Protein AF-A0A266Q747-F1 (afdb_monomer_lite)

Foldseek 3Di:
DDPVVVVVVVVVVVVVVVVVVVVVVVVVVVVVVVVVVVVVVVVVVVVVVLVVLVVLLVVLLVLLVLLLVLLVVLLVCLALVVLVVLLPDQDCPVLVVVLVVNVVSLVSNLVSCVVRNVVLNVLSVVLVVLSVQLSVLSVQLNVDDCVVCVPSNVVSSVSSNVSSVSSNVSSVVSVVVSVVVNVVSVVSND

Secondary structure (DSSP, 8-state):
--HHHHHHHHHHHHHHHHHHHHHHHHHHHHHHHHHHHHHHHHHHHHHHHHHHHHHHHHHHHHHHHHHHHHHHHHHHHTSHHHHHHHTT---HHHHHHHHHHHHHHHHHHHHHHHHH-GGGHHHHHHHHHHHHHHHHHHHHHHHS-TTT-HHHHHHHHHHHHHHHHHHHHHHHHHHHHHHHHHHHHHHTT-

pLDDT: mean 92.53, std 7.37, range [58.84, 98.38]

Organism: NCBI:txid39650

Structure (mmCIF, N/CA/C/O backbone):
data_AF-A0A266Q747-F1
#
_entry.id   AF-A0A266Q747-F1
#
loop_
_atom_site.group_PDB
_atom_site.id
_atom_site.type_symbol
_atom_site.label_atom_id
_atom_site.label_alt_id
_atom_site.label_comp_id
_atom_site.label_asym_id
_atom_site.label_entity_id
_atom_site.label_seq_id
_atom_site.pdbx_PDB_ins_code
_atom_site.Cartn_x
_atom_site.Cartn_y
_atom_site.Cartn_z
_atom_site.occupancy
_atom_site.B_iso_or_equiv
_atom_site.auth_seq_id
_atom_site.auth_comp_id
_atom_site.auth_asym_id
_atom_site.auth_atom_id
_atom_site.pdbx_PDB_model_num
ATOM 1 N N . MET A 1 1 ? 45.659 -0.439 -88.254 1.00 59.19 1 MET A N 1
ATOM 2 C CA . MET A 1 1 ? 44.581 -1.148 -87.527 1.00 59.19 1 MET A CA 1
ATOM 3 C C . MET A 1 1 ? 43.249 -0.503 -87.886 1.00 59.19 1 MET A C 1
ATOM 5 O O . MET A 1 1 ? 43.195 0.723 -87.869 1.00 59.19 1 MET A O 1
ATOM 9 N N . PRO A 1 2 ? 42.223 -1.273 -88.286 1.00 69.88 2 PRO A N 1
ATOM 10 C CA . PRO A 1 2 ? 40.953 -0.716 -88.754 1.00 69.88 2 PRO A CA 1
ATOM 11 C C . PRO A 1 2 ? 40.197 -0.040 -87.599 1.00 69.88 2 PRO A C 1
ATOM 13 O O . PRO A 1 2 ? 40.296 -0.481 -86.456 1.00 69.88 2 PRO A O 1
ATOM 16 N N . LYS A 1 3 ? 39.452 1.037 -87.887 1.00 65.50 3 LYS A N 1
ATOM 17 C CA . LYS A 1 3 ? 38.679 1.843 -86.911 1.00 65.50 3 LYS A CA 1
ATOM 18 C C . LYS A 1 3 ? 37.806 0.999 -85.968 1.00 65.50 3 LYS A C 1
ATOM 20 O O . LYS A 1 3 ? 37.636 1.356 -84.808 1.00 65.50 3 LYS A O 1
ATOM 25 N N . GLU A 1 4 ? 37.314 -0.136 -86.447 1.00 72.19 4 GLU A N 1
ATOM 26 C CA . GLU A 1 4 ? 36.514 -1.103 -85.688 1.00 72.19 4 GLU A CA 1
ATOM 27 C C . GLU A 1 4 ? 37.279 -1.716 -84.504 1.00 72.19 4 GLU A C 1
ATOM 29 O O . GLU A 1 4 ? 36.719 -1.867 -83.422 1.00 72.19 4 GLU A O 1
ATOM 34 N N . ALA A 1 5 ? 38.585 -1.970 -84.658 1.00 71.81 5 ALA A N 1
ATOM 35 C CA . ALA A 1 5 ? 39.430 -2.479 -83.579 1.00 71.81 5 ALA A CA 1
ATOM 36 C C . ALA A 1 5 ? 39.596 -1.453 -82.445 1.00 71.81 5 ALA A C 1
ATOM 38 O O . ALA A 1 5 ? 39.634 -1.837 -81.281 1.00 71.81 5 ALA A O 1
ATOM 39 N N . TYR A 1 6 ? 39.635 -0.152 -82.765 1.00 74.56 6 TYR A N 1
ATOM 40 C CA . TYR A 1 6 ? 39.692 0.927 -81.769 1.00 74.56 6 TYR A CA 1
ATOM 41 C C . TYR A 1 6 ? 38.368 1.109 -81.023 1.00 74.56 6 TYR A C 1
ATOM 43 O O . TYR A 1 6 ? 38.381 1.345 -79.818 1.00 74.56 6 TYR A O 1
ATOM 51 N N . ILE A 1 7 ? 37.233 0.969 -81.713 1.00 77.19 7 ILE A N 1
ATOM 52 C CA . ILE A 1 7 ? 35.899 1.024 -81.094 1.00 77.19 7 ILE A CA 1
ATOM 53 C C . ILE A 1 7 ? 35.713 -0.162 -80.140 1.00 77.19 7 ILE A C 1
ATOM 55 O O . ILE A 1 7 ? 35.253 0.016 -79.014 1.00 77.19 7 ILE A O 1
ATOM 59 N N . PHE A 1 8 ? 36.134 -1.358 -80.556 1.00 78.62 8 PHE A N 1
ATOM 60 C CA . PHE A 1 8 ? 36.077 -2.563 -79.732 1.00 78.62 8 PHE A CA 1
ATOM 61 C C . PHE A 1 8 ? 36.999 -2.483 -78.502 1.00 78.62 8 PHE A C 1
ATOM 63 O O . PHE A 1 8 ? 36.563 -2.771 -77.388 1.00 78.62 8 PHE A O 1
ATOM 70 N N . LEU A 1 9 ? 38.243 -2.012 -78.666 1.00 76.56 9 LEU A N 1
ATOM 71 C CA . LEU A 1 9 ? 39.164 -1.758 -77.548 1.00 76.56 9 LEU A CA 1
ATOM 72 C C . LEU A 1 9 ? 38.627 -0.689 -76.588 1.00 76.56 9 LEU A C 1
ATOM 74 O O . LEU A 1 9 ? 38.697 -0.873 -75.376 1.00 76.56 9 LEU A O 1
ATOM 78 N N . GLY A 1 10 ? 38.056 0.396 -77.118 1.00 75.75 10 GLY A N 1
ATOM 79 C CA . GLY A 1 10 ? 37.411 1.434 -76.316 1.00 75.75 10 GLY A CA 1
ATOM 80 C C . GLY A 1 10 ? 36.259 0.879 -75.478 1.00 75.75 10 GLY A C 1
ATOM 81 O O . GLY A 1 10 ? 36.225 1.096 -74.270 1.00 75.75 10 GLY A O 1
ATOM 82 N N . ALA A 1 11 ? 35.374 0.084 -76.088 1.00 79.62 11 ALA A N 1
ATOM 83 C CA . ALA A 1 11 ? 34.258 -0.558 -75.396 1.00 79.62 11 ALA A CA 1
ATOM 84 C C . ALA A 1 11 ? 34.720 -1.527 -74.291 1.00 79.62 11 ALA A C 1
ATOM 86 O O . ALA A 1 11 ? 34.145 -1.526 -73.202 1.00 79.62 11 ALA A O 1
ATOM 87 N N . LEU A 1 12 ? 35.782 -2.308 -74.529 1.00 80.50 12 LEU A N 1
ATOM 88 C CA . LEU A 1 12 ? 36.363 -3.205 -73.523 1.00 80.50 12 LEU A CA 1
ATOM 89 C C . LEU A 1 12 ? 36.967 -2.443 -72.338 1.00 80.50 12 LEU A C 1
ATOM 91 O O . LEU A 1 12 ? 36.744 -2.826 -71.190 1.00 80.50 12 LEU A O 1
ATOM 95 N N . VAL A 1 13 ? 37.689 -1.347 -72.593 1.00 81.06 13 VAL A N 1
ATOM 96 C CA . VAL A 1 13 ? 38.251 -0.497 -71.530 1.00 81.06 13 VAL A CA 1
ATOM 97 C C . VAL A 1 13 ? 37.132 0.155 -70.717 1.00 81.06 13 VAL A C 1
ATOM 99 O O . VAL A 1 13 ? 37.172 0.115 -69.488 1.00 81.06 13 VAL A O 1
ATOM 102 N N . THR A 1 14 ? 36.096 0.693 -71.366 1.00 82.19 14 THR A N 1
ATOM 103 C CA . THR A 1 14 ? 34.938 1.276 -70.673 1.00 82.19 14 THR A CA 1
ATOM 104 C C . THR A 1 14 ? 34.193 0.237 -69.833 1.00 82.19 14 THR A C 1
ATOM 106 O O . THR A 1 14 ? 33.859 0.518 -68.683 1.00 82.19 14 THR A O 1
ATOM 109 N N . ALA A 1 15 ? 33.978 -0.973 -70.357 1.00 83.38 15 ALA A N 1
ATOM 110 C CA . ALA A 1 15 ? 33.340 -2.061 -69.616 1.00 83.38 15 ALA A CA 1
ATOM 111 C C . ALA A 1 15 ? 34.175 -2.501 -68.402 1.00 83.38 15 ALA A C 1
ATOM 113 O O . ALA A 1 15 ? 33.629 -2.708 -67.319 1.00 83.38 15 ALA A O 1
ATOM 114 N N . PHE A 1 16 ? 35.500 -2.588 -68.552 1.00 83.94 16 PHE A N 1
ATOM 115 C CA . PHE A 1 16 ? 36.410 -2.945 -67.464 1.00 83.94 16 PHE A CA 1
ATOM 116 C C . PHE A 1 16 ? 36.447 -1.879 -66.359 1.00 83.94 16 PHE A C 1
ATOM 118 O O . PHE A 1 16 ? 36.318 -2.205 -65.178 1.00 83.94 16 PHE A O 1
ATOM 125 N N . VAL A 1 17 ? 36.546 -0.598 -66.730 1.00 82.75 17 VAL A N 1
ATOM 126 C CA . VAL A 1 17 ? 36.484 0.525 -65.779 1.00 82.75 17 VAL A CA 1
ATOM 127 C C . VAL A 1 17 ? 35.122 0.567 -65.079 1.00 82.75 17 VAL A C 1
ATOM 129 O O . VAL A 1 17 ? 35.068 0.713 -63.858 1.00 82.75 17 VAL A O 1
ATOM 132 N N . GLY A 1 18 ? 34.028 0.362 -65.820 1.00 83.56 18 GLY A N 1
ATOM 133 C CA . GLY A 1 18 ? 32.676 0.268 -65.267 1.00 83.56 18 GLY A CA 1
ATOM 134 C C . GLY A 1 18 ? 32.520 -0.888 -64.276 1.00 83.56 18 GLY A C 1
ATOM 135 O O . GLY A 1 18 ? 31.931 -0.709 -63.212 1.00 83.56 18 GLY A O 1
ATOM 136 N N . PHE A 1 19 ? 33.109 -2.050 -64.569 1.00 85.94 19 PHE A N 1
ATOM 137 C CA . PHE A 1 19 ? 33.109 -3.207 -63.673 1.00 85.94 19 PHE A CA 1
ATOM 138 C C . PHE A 1 19 ? 33.888 -2.946 -62.374 1.00 85.94 19 PHE A C 1
ATOM 140 O O . PHE A 1 19 ? 33.395 -3.264 -61.289 1.00 85.94 19 PHE A O 1
ATOM 147 N N . ILE A 1 20 ? 35.077 -2.333 -62.455 1.00 84.94 20 ILE A N 1
ATOM 148 C CA . ILE A 1 20 ? 35.865 -1.961 -61.268 1.00 84.94 20 ILE A CA 1
ATOM 149 C C . ILE A 1 20 ? 35.101 -0.948 -60.410 1.00 84.94 20 ILE A C 1
ATOM 151 O O . ILE A 1 20 ? 34.996 -1.136 -59.195 1.00 84.94 20 ILE A O 1
ATOM 155 N N . ALA A 1 21 ? 34.531 0.088 -61.032 1.00 83.50 21 ALA A N 1
ATOM 156 C CA . ALA A 1 21 ? 33.728 1.089 -60.340 1.00 83.50 21 ALA A CA 1
ATOM 157 C C . ALA A 1 21 ? 32.518 0.447 -59.645 1.00 83.50 21 ALA A C 1
ATOM 159 O O . ALA A 1 21 ? 32.322 0.652 -58.450 1.00 83.50 21 ALA A O 1
ATOM 160 N N . ALA A 1 22 ? 31.769 -0.412 -60.345 1.00 83.50 22 ALA A N 1
ATOM 161 C CA . ALA A 1 22 ? 30.625 -1.125 -59.782 1.00 83.50 22 ALA A CA 1
ATOM 162 C C . ALA A 1 22 ? 31.016 -2.008 -58.587 1.00 83.50 22 ALA A C 1
ATOM 164 O O . ALA A 1 22 ? 30.323 -2.016 -57.568 1.00 83.50 22 ALA A O 1
ATOM 165 N N . ARG A 1 23 ? 32.152 -2.714 -58.666 1.00 85.06 23 ARG A N 1
ATOM 166 C CA . ARG A 1 23 ? 32.655 -3.546 -57.564 1.00 85.06 23 ARG A CA 1
ATOM 167 C C . ARG A 1 23 ? 33.053 -2.707 -56.348 1.00 85.06 23 ARG A C 1
ATOM 169 O O . ARG A 1 23 ? 32.731 -3.087 -55.222 1.00 85.06 23 ARG A O 1
ATOM 176 N N . PHE A 1 24 ? 33.714 -1.570 -56.559 1.00 86.94 24 PHE A N 1
ATOM 177 C CA . PHE A 1 24 ? 34.076 -0.648 -55.481 1.00 86.94 24 PHE A CA 1
ATOM 178 C C . PHE A 1 24 ? 32.831 -0.036 -54.823 1.00 86.94 24 PHE A C 1
ATOM 180 O O . PHE A 1 24 ? 32.679 -0.100 -53.603 1.00 86.94 24 PHE A O 1
ATOM 187 N N . THR A 1 25 ? 31.893 0.473 -55.627 1.00 88.00 25 THR A N 1
ATOM 188 C CA . THR A 1 25 ? 30.623 1.031 -55.149 1.00 88.00 25 THR A CA 1
ATOM 189 C C . THR A 1 25 ? 29.800 -0.009 -54.393 1.00 88.00 25 THR A C 1
ATOM 191 O O . THR A 1 25 ? 29.281 0.303 -53.326 1.00 88.00 25 THR A O 1
ATOM 194 N N . SER A 1 26 ? 29.732 -1.254 -54.874 1.00 87.06 26 SER A N 1
ATOM 195 C CA . SER A 1 26 ? 29.042 -2.353 -54.185 1.00 87.06 26 SER A CA 1
ATOM 196 C C . SER A 1 26 ? 29.656 -2.654 -52.811 1.00 87.06 26 SER A C 1
ATOM 198 O O . SER A 1 26 ? 28.926 -2.814 -51.833 1.00 87.06 26 SER A O 1
ATOM 200 N N . GLY A 1 27 ? 30.990 -2.649 -52.695 1.00 87.44 27 GLY A N 1
ATOM 201 C CA . GLY A 1 27 ? 31.675 -2.813 -51.408 1.00 87.44 27 GLY A CA 1
ATOM 202 C C . GLY A 1 27 ? 31.376 -1.681 -50.419 1.00 87.44 27 GLY A C 1
ATOM 203 O O . GLY A 1 27 ? 31.095 -1.938 -49.247 1.00 87.44 27 GLY A O 1
ATOM 204 N N . VAL A 1 28 ? 31.376 -0.431 -50.895 1.00 88.88 28 VAL A N 1
ATOM 205 C CA . VAL A 1 28 ? 31.007 0.744 -50.088 1.00 88.88 28 VAL A CA 1
ATOM 206 C C . VAL A 1 28 ? 29.537 0.679 -49.663 1.00 88.88 28 VAL A C 1
ATOM 208 O O . VAL A 1 28 ? 29.239 0.886 -48.489 1.00 88.88 28 VAL A O 1
ATOM 211 N N . GLN A 1 29 ? 28.625 0.327 -50.573 1.00 88.38 29 GLN A N 1
ATOM 212 C CA . GLN A 1 29 ? 27.198 0.163 -50.277 1.00 88.38 29 GLN A CA 1
ATOM 213 C C . GLN A 1 29 ? 26.952 -0.934 -49.240 1.00 88.38 29 GLN A C 1
ATOM 215 O O . GLN A 1 29 ? 26.178 -0.722 -48.311 1.00 88.38 29 GLN A O 1
ATOM 220 N N . LEU A 1 30 ? 27.642 -2.074 -49.344 1.00 90.75 30 LEU A N 1
ATOM 221 C CA . LEU A 1 30 ? 27.537 -3.150 -48.361 1.00 90.75 30 LEU A CA 1
ATOM 222 C C . LEU A 1 30 ? 28.020 -2.699 -46.978 1.00 90.75 30 LEU A C 1
ATOM 224 O O . LEU A 1 30 ? 27.385 -3.021 -45.976 1.00 90.75 30 LEU A O 1
ATOM 228 N N . LYS A 1 31 ? 29.126 -1.947 -46.912 1.00 92.06 31 LYS A N 1
ATOM 229 C CA . LYS A 1 31 ? 29.626 -1.396 -45.647 1.00 92.06 31 LYS A CA 1
ATOM 230 C C . LYS A 1 31 ? 28.627 -0.412 -45.035 1.00 92.06 31 LYS A C 1
ATOM 232 O O . LYS A 1 31 ? 28.283 -0.563 -43.872 1.00 92.06 31 LYS A O 1
ATOM 237 N N . ILE A 1 32 ? 28.095 0.518 -45.829 1.00 90.62 32 ILE A N 1
ATOM 238 C CA . ILE A 1 32 ? 27.065 1.469 -45.381 1.00 90.62 32 ILE A CA 1
ATOM 239 C C . ILE A 1 32 ? 25.810 0.733 -44.896 1.00 90.62 32 ILE A C 1
ATOM 241 O O . ILE A 1 32 ? 25.261 1.084 -43.857 1.00 90.62 32 ILE A O 1
ATOM 245 N N . ALA A 1 33 ? 25.362 -0.302 -45.612 1.00 89.81 33 ALA A N 1
ATOM 246 C CA . ALA A 1 33 ? 24.202 -1.096 -45.219 1.00 89.81 33 ALA A CA 1
ATOM 247 C C . ALA A 1 33 ? 24.429 -1.823 -43.883 1.00 89.81 33 ALA A C 1
ATOM 249 O O . ALA A 1 33 ? 23.538 -1.821 -43.035 1.00 89.81 33 ALA A O 1
ATOM 250 N N . LYS A 1 34 ? 25.625 -2.389 -43.666 1.00 93.62 34 LYS A N 1
ATOM 251 C CA . LYS A 1 34 ? 26.004 -2.996 -42.381 1.00 93.62 34 LYS A CA 1
ATOM 252 C C . LYS A 1 34 ? 26.035 -1.966 -41.256 1.00 93.62 34 LYS A C 1
ATOM 254 O O . LYS A 1 34 ? 25.391 -2.187 -40.236 1.00 93.62 34 LYS A O 1
ATOM 259 N N . ASP A 1 35 ? 26.703 -0.834 -41.467 1.00 93.56 35 ASP A N 1
ATOM 260 C CA . ASP A 1 35 ? 26.803 0.235 -40.468 1.00 93.56 35 ASP A CA 1
ATOM 261 C C . ASP A 1 35 ? 25.414 0.797 -40.114 1.00 93.56 35 ASP A C 1
ATOM 263 O O . ASP A 1 35 ? 25.127 1.075 -38.951 1.00 93.56 35 ASP A O 1
ATOM 267 N N . ASN A 1 36 ? 24.523 0.942 -41.101 1.00 92.94 36 ASN A N 1
ATOM 268 C CA . ASN A 1 36 ? 23.146 1.385 -40.881 1.00 92.94 36 ASN A CA 1
ATOM 269 C C . ASN A 1 36 ? 22.312 0.336 -40.143 1.00 92.94 36 ASN A C 1
ATOM 271 O O . ASN A 1 36 ? 21.588 0.695 -39.220 1.00 92.94 36 ASN A O 1
ATOM 275 N N . SER A 1 37 ? 22.434 -0.943 -40.506 1.00 92.19 37 SER A N 1
ATOM 276 C CA . SER A 1 37 ? 21.752 -2.032 -39.801 1.00 92.19 37 SER A CA 1
ATOM 277 C C . SER A 1 37 ? 22.205 -2.120 -38.346 1.00 92.19 37 SER A C 1
ATOM 279 O O . SER A 1 37 ? 21.374 -2.278 -37.459 1.00 92.19 37 SER A O 1
ATOM 281 N N . GLU A 1 38 ? 23.504 -1.982 -38.078 1.00 94.94 38 GLU A N 1
ATOM 282 C CA . GLU A 1 38 ? 24.031 -2.005 -36.716 1.00 94.94 38 GLU A CA 1
ATOM 283 C C . GLU A 1 38 ? 23.564 -0.788 -35.908 1.00 94.94 38 GLU A C 1
ATOM 285 O O . GLU A 1 38 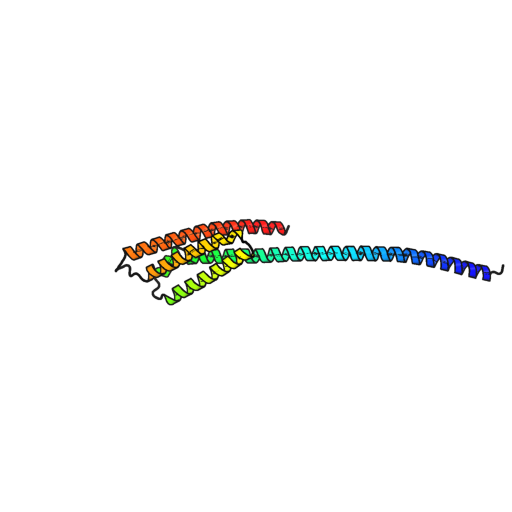? 23.154 -0.930 -34.754 1.00 94.94 38 GLU A O 1
ATOM 290 N N . LYS A 1 39 ? 23.572 0.407 -36.512 1.00 93.69 39 LYS A N 1
ATOM 291 C CA . LYS A 1 39 ? 23.009 1.614 -35.891 1.00 93.69 39 LYS A CA 1
ATOM 292 C C . LYS A 1 39 ? 21.528 1.446 -35.564 1.00 93.69 39 LYS A C 1
ATOM 294 O O . LYS A 1 39 ? 21.126 1.830 -34.469 1.00 93.69 39 LYS A O 1
ATOM 299 N N . ASP A 1 40 ? 20.743 0.870 -36.471 1.00 94.00 40 ASP A N 1
ATOM 300 C CA . ASP A 1 40 ? 19.313 0.638 -36.258 1.00 94.00 40 ASP A CA 1
ATOM 301 C C . ASP A 1 40 ? 19.070 -0.354 -35.114 1.00 94.00 40 ASP A C 1
ATOM 303 O O . ASP A 1 40 ? 18.314 -0.053 -34.195 1.00 94.00 40 ASP A O 1
ATOM 307 N N . ILE A 1 41 ? 19.804 -1.473 -35.077 1.00 94.06 41 ILE A N 1
ATOM 308 C CA . ILE A 1 41 ? 19.732 -2.443 -33.972 1.00 94.06 41 ILE A CA 1
ATOM 309 C C . ILE A 1 41 ? 20.073 -1.775 -32.636 1.00 94.06 41 ILE A C 1
ATOM 311 O O . ILE A 1 41 ? 19.343 -1.932 -31.655 1.00 94.06 41 ILE A O 1
ATOM 315 N N . ARG A 1 42 ? 21.162 -0.996 -32.583 1.00 95.00 42 ARG A N 1
ATOM 316 C CA . ARG A 1 42 ? 21.556 -0.272 -31.365 1.00 95.00 42 ARG A CA 1
ATOM 317 C C . ARG A 1 42 ? 20.465 0.703 -30.930 1.00 95.00 42 ARG A C 1
ATOM 319 O O . ARG A 1 42 ? 20.097 0.718 -29.759 1.00 95.00 42 ARG A O 1
ATOM 326 N N . LEU A 1 43 ? 19.908 1.469 -31.861 1.00 94.62 43 LEU A N 1
ATOM 327 C CA . LEU A 1 43 ? 18.857 2.439 -31.580 1.00 94.62 43 LEU A CA 1
ATOM 328 C C . LEU A 1 43 ? 17.558 1.769 -31.103 1.00 94.62 43 LEU A C 1
ATOM 330 O O . LEU A 1 43 ? 16.955 2.238 -30.141 1.00 94.62 43 LEU A O 1
ATOM 334 N N . GLN A 1 44 ? 17.158 0.649 -31.708 1.00 93.69 44 GLN A N 1
ATOM 335 C CA . GLN A 1 44 ? 16.010 -0.141 -31.257 1.00 93.69 44 GLN A CA 1
ATOM 336 C C . GLN A 1 44 ? 16.237 -0.730 -29.863 1.00 93.69 44 GLN A C 1
ATOM 338 O O . GLN A 1 44 ? 15.359 -0.632 -29.010 1.00 93.69 44 GLN A O 1
ATOM 343 N N . SER A 1 45 ? 17.424 -1.280 -29.592 1.00 94.31 45 SER A N 1
ATOM 344 C CA . SER A 1 45 ? 17.751 -1.811 -28.264 1.00 94.31 45 SER A CA 1
ATOM 345 C C . SER A 1 45 ? 17.720 -0.728 -27.180 1.00 94.31 45 SER A C 1
ATOM 347 O O . SER A 1 45 ? 17.163 -0.957 -26.108 1.00 94.31 45 SER A O 1
ATOM 349 N N . ALA A 1 46 ? 18.235 0.471 -27.478 1.00 93.12 46 ALA A N 1
ATOM 350 C CA . ALA A 1 46 ? 18.200 1.610 -26.567 1.00 93.12 46 ALA A CA 1
ATOM 351 C C . ALA A 1 46 ? 16.764 2.090 -26.309 1.00 93.12 46 ALA A C 1
ATOM 353 O O . ALA A 1 46 ? 16.406 2.345 -25.163 1.00 93.12 46 ALA A O 1
ATOM 354 N N . ARG A 1 47 ? 15.923 2.150 -27.353 1.00 93.94 47 ARG A N 1
ATOM 355 C CA . ARG A 1 47 ? 14.492 2.470 -27.221 1.00 93.94 47 ARG A CA 1
ATOM 356 C C . ARG A 1 47 ? 13.760 1.457 -26.347 1.00 93.94 47 ARG A C 1
ATOM 358 O O . ARG A 1 47 ? 13.065 1.859 -25.426 1.00 93.94 47 ARG A O 1
ATOM 365 N N . LEU A 1 48 ? 13.960 0.161 -26.584 1.00 94.62 48 LEU A N 1
ATOM 366 C CA . LEU A 1 48 ? 13.334 -0.892 -25.780 1.00 94.62 48 LEU A CA 1
ATOM 367 C C . LEU A 1 48 ? 13.783 -0.840 -24.315 1.00 94.62 48 LEU A C 1
ATOM 369 O O . LEU A 1 48 ? 12.979 -1.088 -23.421 1.00 94.62 48 LEU A O 1
ATOM 373 N N . ALA A 1 49 ? 15.055 -0.528 -24.054 1.00 92.12 49 ALA A N 1
ATOM 374 C CA . ALA A 1 49 ? 15.558 -0.363 -22.694 1.00 92.12 49 ALA A CA 1
ATOM 375 C C . ALA A 1 49 ? 14.925 0.852 -21.990 1.00 92.12 49 ALA A C 1
ATOM 377 O O . ALA A 1 49 ? 14.492 0.730 -20.847 1.00 92.12 49 ALA A O 1
ATOM 378 N N . ASP A 1 50 ? 14.820 1.992 -22.679 1.00 92.38 50 ASP A N 1
ATOM 379 C CA . ASP A 1 50 ? 14.162 3.202 -22.168 1.00 92.38 50 ASP A CA 1
ATOM 380 C C . ASP A 1 50 ? 12.661 2.981 -21.911 1.00 92.38 50 ASP A C 1
ATOM 382 O O . ASP A 1 50 ? 12.146 3.343 -20.854 1.00 92.38 50 ASP A O 1
ATOM 386 N N . GLU A 1 51 ? 11.956 2.319 -22.832 1.00 93.06 51 GLU A N 1
ATOM 387 C CA . GLU A 1 51 ? 10.542 1.962 -22.665 1.00 93.06 51 GLU A CA 1
ATOM 388 C C . GLU A 1 51 ? 10.326 1.025 -21.473 1.00 93.06 51 GLU A C 1
ATOM 390 O O . GLU A 1 51 ? 9.415 1.252 -20.673 1.00 93.06 51 GLU A O 1
ATOM 395 N N . ARG A 1 52 ? 11.186 0.009 -21.307 1.00 92.69 52 ARG A N 1
ATOM 396 C CA . ARG A 1 52 ? 11.146 -0.886 -20.141 1.00 92.69 52 ARG A CA 1
ATOM 397 C C . ARG A 1 52 ? 11.346 -0.109 -18.849 1.00 92.69 52 ARG A C 1
ATOM 399 O O . ARG A 1 52 ? 10.501 -0.218 -17.965 1.00 92.69 52 ARG A O 1
ATOM 406 N N . LEU A 1 53 ? 12.375 0.734 -18.775 1.00 92.31 53 LEU A N 1
ATOM 407 C CA . LEU A 1 53 ? 12.639 1.564 -17.600 1.00 92.31 53 LEU A CA 1
ATOM 408 C C . LEU A 1 53 ? 11.438 2.455 -17.257 1.00 92.31 53 LEU A C 1
ATOM 410 O O . LEU A 1 53 ? 10.993 2.485 -16.111 1.00 92.31 53 LEU A O 1
ATOM 414 N N . LYS A 1 54 ? 10.867 3.149 -18.247 1.00 92.69 54 LYS A N 1
ATOM 415 C CA . LYS A 1 54 ? 9.674 3.986 -18.048 1.00 92.69 54 LYS A CA 1
ATOM 416 C C . LYS A 1 54 ? 8.483 3.171 -17.559 1.00 92.69 54 LYS A C 1
ATOM 418 O O . LYS A 1 54 ? 7.768 3.630 -16.670 1.00 92.69 54 LYS A O 1
ATOM 423 N N . SER A 1 55 ? 8.278 1.974 -18.110 1.00 94.12 55 SER A N 1
ATOM 424 C CA . SER A 1 55 ? 7.187 1.085 -17.703 1.00 94.12 55 SER A CA 1
ATOM 425 C C . SER A 1 55 ? 7.352 0.570 -16.269 1.00 94.12 55 SER A C 1
ATOM 427 O O . SER A 1 55 ? 6.387 0.586 -15.507 1.00 94.12 55 SER A O 1
ATOM 429 N N . GLU A 1 56 ? 8.572 0.202 -15.869 1.00 93.56 56 GLU A N 1
ATOM 430 C CA . GLU A 1 56 ? 8.887 -0.247 -14.511 1.00 93.56 56 GLU A CA 1
ATOM 431 C C . GLU A 1 56 ? 8.703 0.888 -13.503 1.00 93.56 56 GLU A C 1
ATOM 433 O O . GLU A 1 56 ? 8.011 0.718 -12.500 1.00 93.56 56 GLU A O 1
ATOM 438 N N . VAL A 1 57 ? 9.227 2.082 -13.802 1.00 94.19 57 VAL A N 1
ATOM 439 C CA . VAL A 1 57 ? 9.060 3.258 -12.936 1.00 94.19 57 VAL A CA 1
ATOM 440 C C . VAL A 1 57 ? 7.588 3.660 -12.821 1.00 94.19 57 VAL A C 1
ATOM 442 O O . VAL A 1 57 ? 7.133 4.014 -11.733 1.00 94.19 57 VAL A O 1
ATOM 445 N N . ALA A 1 58 ? 6.819 3.607 -13.911 1.00 94.56 58 ALA A N 1
ATOM 446 C CA . ALA A 1 58 ? 5.387 3.898 -13.876 1.00 94.56 58 ALA A CA 1
ATOM 447 C C . ALA A 1 58 ? 4.619 2.884 -13.014 1.00 94.56 58 ALA A C 1
ATOM 449 O O . ALA A 1 58 ? 3.768 3.285 -12.217 1.00 94.56 58 ALA A O 1
ATOM 450 N N . LEU A 1 59 ? 4.947 1.594 -13.133 1.00 95.94 59 LEU A N 1
ATOM 451 C CA . LEU A 1 59 ? 4.355 0.537 -12.319 1.00 95.94 59 LEU A CA 1
ATOM 452 C C . LEU A 1 59 ? 4.692 0.715 -10.836 1.00 95.94 59 LEU A C 1
ATOM 454 O O . LEU A 1 59 ? 3.787 0.673 -10.007 1.00 95.94 59 LEU A O 1
ATOM 458 N N . GLU A 1 60 ? 5.960 0.962 -10.500 1.00 95.44 60 GLU A N 1
ATOM 459 C CA . GLU A 1 60 ? 6.373 1.278 -9.130 1.00 95.44 60 GLU A CA 1
ATOM 460 C C . GLU A 1 60 ? 5.545 2.454 -8.581 1.00 95.44 60 GLU A C 1
ATOM 462 O O . GLU A 1 60 ? 4.896 2.339 -7.544 1.00 95.44 60 GLU A O 1
ATOM 467 N N . ARG A 1 61 ? 5.455 3.569 -9.314 1.00 95.12 61 ARG A N 1
ATOM 468 C CA . ARG A 1 61 ? 4.680 4.743 -8.877 1.00 95.12 61 ARG A CA 1
ATOM 469 C C . ARG A 1 61 ? 3.204 4.437 -8.614 1.00 95.12 61 ARG A C 1
ATOM 471 O O . ARG A 1 61 ? 2.677 4.900 -7.605 1.00 95.12 61 ARG A O 1
ATOM 478 N N . ASP A 1 62 ? 2.557 3.659 -9.480 1.00 96.81 62 ASP A N 1
ATOM 479 C CA . ASP A 1 62 ? 1.170 3.214 -9.278 1.00 96.81 62 ASP A CA 1
ATOM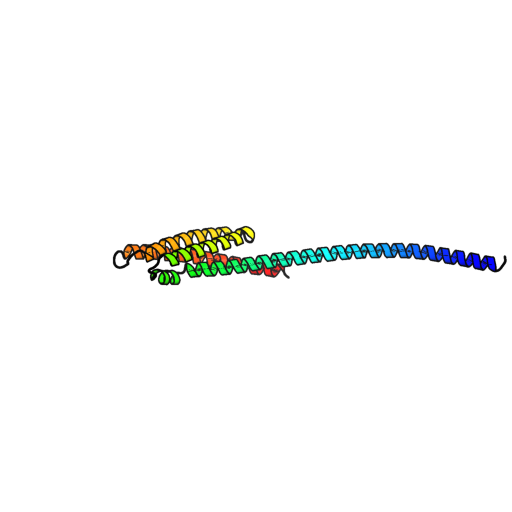 480 C C . ASP A 1 62 ? 1.023 2.408 -7.978 1.00 96.81 62 ASP A C 1
ATOM 482 O O . ASP A 1 62 ? 0.103 2.637 -7.188 1.00 96.81 62 ASP A O 1
ATOM 486 N N . LYS A 1 63 ? 1.957 1.490 -7.712 1.00 97.69 63 LYS A N 1
ATOM 487 C CA . LYS A 1 63 ? 1.948 0.673 -6.491 1.00 97.69 63 LYS A CA 1
ATOM 488 C C . LYS A 1 63 ? 2.195 1.509 -5.243 1.00 97.69 63 LYS A C 1
ATOM 490 O O . LYS A 1 63 ? 1.510 1.320 -4.240 1.00 97.69 63 LYS A O 1
ATOM 495 N N . LEU A 1 64 ? 3.100 2.476 -5.325 1.00 96.94 64 LEU A N 1
ATOM 496 C CA . LEU A 1 64 ? 3.398 3.404 -4.244 1.00 96.94 64 LEU A CA 1
ATOM 497 C C . LEU A 1 64 ? 2.195 4.299 -3.897 1.00 96.94 64 LEU A C 1
ATOM 499 O O . LEU A 1 64 ? 1.875 4.494 -2.724 1.00 96.94 64 LEU A O 1
ATOM 503 N N . GLU A 1 65 ? 1.481 4.799 -4.910 1.00 97.44 65 GLU A N 1
ATOM 504 C CA . GLU A 1 65 ? 0.242 5.562 -4.724 1.00 97.44 65 GLU A CA 1
ATOM 505 C C . GLU A 1 65 ? -0.853 4.707 -4.070 1.00 97.44 65 GLU A C 1
ATOM 507 O O . GLU A 1 65 ? -1.516 5.151 -3.127 1.00 97.44 65 GLU A O 1
ATOM 512 N N . LYS A 1 66 ? -1.035 3.466 -4.541 1.00 98.06 66 LYS A N 1
ATOM 513 C CA . LYS A 1 66 ? -1.993 2.515 -3.958 1.00 98.06 66 LYS A CA 1
ATOM 514 C C . LYS A 1 66 ? -1.684 2.236 -2.492 1.00 98.06 66 LYS A C 1
ATOM 516 O O . LYS A 1 66 ? -2.593 2.325 -1.667 1.00 98.06 66 LYS A O 1
ATOM 521 N N . LEU A 1 67 ? -0.417 1.991 -2.158 1.00 98.31 67 LEU A N 1
ATOM 522 C CA . LEU A 1 67 ? 0.024 1.793 -0.779 1.00 98.31 67 LEU A CA 1
ATOM 523 C C . LEU A 1 67 ? -0.316 3.008 0.095 1.00 98.31 67 LEU A C 1
ATOM 525 O O . LEU A 1 67 ? -0.904 2.855 1.165 1.00 98.31 67 LEU A O 1
ATOM 529 N N . HIS A 1 68 ? -0.031 4.223 -0.382 1.00 98.00 68 HIS A N 1
ATOM 530 C CA . HIS A 1 68 ? -0.371 5.445 0.347 1.00 98.00 68 HIS A CA 1
ATOM 531 C C . HIS A 1 68 ? -1.879 5.555 0.624 1.00 98.00 68 HIS A C 1
ATOM 533 O O . HIS A 1 68 ? -2.280 5.902 1.737 1.00 98.00 68 HIS A O 1
ATOM 539 N N . LYS A 1 69 ? -2.728 5.263 -0.371 1.00 98.06 69 LYS A N 1
ATOM 540 C CA . LYS A 1 69 ? -4.193 5.300 -0.215 1.00 98.06 69 LYS A CA 1
ATOM 541 C C . LYS A 1 69 ? -4.681 4.280 0.808 1.00 98.06 69 LYS A C 1
ATOM 543 O O . LYS A 1 69 ? -5.492 4.637 1.660 1.00 98.06 69 LYS A O 1
ATOM 548 N N . VAL A 1 70 ? -4.169 3.050 0.751 1.00 98.19 70 VAL A N 1
ATOM 549 C CA . VAL A 1 70 ? -4.498 2.007 1.729 1.00 98.19 70 VAL A CA 1
ATOM 550 C C . VAL A 1 70 ? -4.150 2.473 3.141 1.00 98.19 70 VAL A C 1
ATOM 552 O O . VAL A 1 70 ? -5.013 2.458 4.013 1.00 98.19 70 VAL A O 1
ATOM 555 N N . LEU A 1 71 ? -2.934 2.977 3.355 1.00 98.19 71 LEU A N 1
ATOM 556 C CA . LEU A 1 71 ? -2.492 3.463 4.664 1.00 98.19 71 LEU A CA 1
ATOM 557 C C . LEU A 1 71 ? -3.358 4.605 5.206 1.00 98.19 71 LEU A C 1
ATOM 559 O O . LEU A 1 71 ? -3.662 4.633 6.399 1.00 98.19 71 LEU A O 1
ATOM 563 N N . SER A 1 72 ? -3.798 5.523 4.342 1.00 97.94 72 SER A N 1
ATOM 564 C CA . SER A 1 72 ? -4.735 6.580 4.734 1.00 97.94 72 SER A CA 1
ATOM 565 C C . SER A 1 72 ? -6.074 6.017 5.214 1.00 97.94 72 SER A C 1
ATOM 567 O O . SER A 1 72 ? -6.610 6.506 6.208 1.00 97.94 72 SER A O 1
ATOM 569 N N . ILE A 1 73 ? -6.600 4.984 4.547 1.00 97.88 73 ILE A N 1
ATOM 570 C CA . ILE A 1 73 ? -7.846 4.319 4.953 1.00 97.88 73 ILE A CA 1
ATOM 571 C C . ILE A 1 73 ? -7.657 3.601 6.291 1.00 97.88 73 ILE A C 1
ATOM 573 O O . ILE A 1 73 ? -8.474 3.792 7.186 1.00 97.88 73 ILE A O 1
ATOM 577 N N . ILE A 1 74 ? -6.567 2.844 6.460 1.00 98.19 74 ILE A N 1
ATOM 578 C CA . ILE A 1 74 ? -6.255 2.152 7.721 1.00 98.19 74 ILE A CA 1
ATOM 579 C C . ILE A 1 74 ? -6.164 3.150 8.880 1.00 98.19 74 ILE A C 1
ATOM 581 O O . ILE A 1 74 ? -6.813 2.982 9.906 1.00 98.19 74 ILE A O 1
ATOM 585 N N . SER A 1 75 ? -5.424 4.245 8.700 1.00 97.25 75 SER A N 1
ATOM 586 C CA . SER A 1 75 ? -5.305 5.293 9.720 1.00 97.25 75 SER A CA 1
ATOM 587 C C . SER A 1 75 ? -6.654 5.920 10.090 1.00 97.25 75 SER A C 1
ATOM 589 O O . SER A 1 75 ? -6.897 6.230 11.255 1.00 97.25 75 SER A O 1
ATOM 591 N N . PHE A 1 76 ? -7.546 6.093 9.111 1.00 96.50 76 PHE A N 1
ATOM 592 C CA . PHE A 1 76 ? -8.883 6.636 9.331 1.00 96.50 76 PHE A CA 1
ATOM 593 C C . PHE A 1 76 ? -9.806 5.651 10.062 1.00 96.50 76 PHE A C 1
ATOM 595 O O . PHE A 1 76 ? -10.416 6.021 11.068 1.00 96.50 76 PHE A O 1
ATOM 602 N N . GLU A 1 77 ? -9.898 4.405 9.588 1.00 95.88 77 GLU A N 1
ATOM 603 C CA . GLU A 1 77 ? -10.761 3.369 10.174 1.00 95.88 77 GLU A CA 1
ATOM 604 C C . GLU A 1 77 ? -10.331 2.991 11.599 1.00 95.88 77 GLU A C 1
ATOM 606 O O . GLU A 1 77 ? -11.180 2.661 12.424 1.00 95.88 77 GLU A O 1
ATOM 611 N N . ASN A 1 78 ? -9.038 3.111 11.909 1.00 97.00 78 ASN A N 1
ATOM 612 C CA . ASN A 1 78 ? -8.468 2.857 13.232 1.00 97.00 78 ASN A CA 1
ATOM 613 C C . ASN A 1 78 ? -8.235 4.142 14.055 1.00 97.00 78 ASN A C 1
ATOM 615 O O . ASN A 1 78 ? -7.436 4.158 14.993 1.00 97.00 78 ASN A O 1
ATOM 619 N N . SER A 1 79 ? -8.903 5.246 13.706 1.00 95.75 79 SER A N 1
ATOM 620 C CA . SER A 1 79 ? -8.781 6.516 14.429 1.00 95.75 79 SER A CA 1
ATOM 621 C C . SER A 1 79 ? -9.631 6.558 15.703 1.00 95.75 79 SER A C 1
ATOM 623 O O . SER A 1 79 ? -10.661 5.892 15.815 1.00 95.75 79 SER A O 1
ATOM 625 N N . GLN A 1 80 ? -9.251 7.436 16.638 1.00 94.12 80 GLN A N 1
ATOM 626 C CA . GLN A 1 80 ? -10.057 7.753 17.821 1.00 94.12 80 GLN A CA 1
ATOM 627 C C . GLN A 1 80 ? -11.491 8.149 17.442 1.00 94.12 80 GLN A C 1
ATOM 629 O O . GLN A 1 80 ? -12.447 7.663 18.037 1.00 94.12 80 GLN A O 1
ATOM 634 N N . THR A 1 81 ? -11.654 9.016 16.441 1.00 93.25 81 THR A N 1
ATOM 635 C CA . THR A 1 81 ? -12.976 9.459 15.983 1.00 93.25 81 THR A CA 1
ATOM 636 C C . THR A 1 81 ? -13.821 8.285 15.507 1.00 93.25 81 THR A C 1
ATOM 638 O O . THR A 1 81 ? -14.982 8.176 15.896 1.00 93.25 81 THR A O 1
ATOM 641 N N . MET A 1 82 ? -13.238 7.389 14.708 1.00 93.81 82 MET A N 1
ATOM 642 C CA . MET A 1 82 ? -13.959 6.221 14.216 1.00 93.81 82 MET A CA 1
ATOM 643 C C . MET A 1 82 ? -14.306 5.250 15.351 1.00 93.81 82 MET A C 1
ATOM 645 O O . MET A 1 82 ? -15.424 4.748 15.377 1.00 93.81 82 MET A O 1
ATOM 649 N N . SER A 1 83 ? -13.418 5.058 16.330 1.00 93.00 83 SER A N 1
ATOM 650 C CA . SER A 1 83 ? -13.707 4.257 17.529 1.00 93.00 83 SER A CA 1
ATOM 651 C C . SER A 1 83 ? -14.949 4.762 18.276 1.00 93.00 83 SER A C 1
ATOM 653 O O . SER A 1 83 ? -15.847 3.976 18.582 1.00 93.00 83 SER A O 1
ATOM 655 N N . TYR A 1 84 ? -15.076 6.073 18.512 1.00 92.44 84 TYR A N 1
ATOM 656 C CA . TYR A 1 84 ? -16.275 6.626 19.157 1.00 92.44 84 TYR A CA 1
ATOM 657 C C . TYR A 1 84 ? -17.543 6.441 18.314 1.00 92.44 84 TYR A C 1
ATOM 659 O O . TYR A 1 84 ? -18.592 6.119 18.869 1.00 92.44 84 TYR A O 1
ATOM 667 N N . ILE A 1 85 ? -17.456 6.596 16.987 1.00 91.56 85 ILE A N 1
ATOM 668 C CA . ILE A 1 85 ? -18.586 6.350 16.074 1.00 91.56 85 ILE A CA 1
ATOM 669 C C . ILE A 1 85 ? -19.020 4.881 16.156 1.00 91.56 85 ILE A C 1
ATOM 671 O O . ILE A 1 85 ? -20.191 4.593 16.395 1.00 91.56 85 ILE A O 1
ATOM 675 N N . GLN A 1 86 ? -18.070 3.955 16.033 1.00 89.44 86 GLN A N 1
ATOM 676 C CA . GLN A 1 86 ? -18.313 2.511 16.077 1.00 89.44 86 GLN A CA 1
ATOM 677 C C . GLN A 1 86 ? -18.854 2.048 17.432 1.00 89.44 86 GLN A C 1
ATOM 679 O O . GLN A 1 86 ? -19.641 1.114 17.490 1.00 89.44 86 GLN A O 1
ATOM 684 N N . SER A 1 87 ? -18.479 2.715 18.525 1.00 87.94 87 SER A N 1
ATOM 685 C CA . SER A 1 87 ? -18.960 2.390 19.875 1.00 87.94 87 SER A CA 1
ATOM 686 C C . SER A 1 87 ? -20.465 2.613 20.058 1.00 87.94 87 SER A C 1
ATOM 688 O O . SER A 1 87 ? -21.037 2.112 21.020 1.00 87.94 87 SER A O 1
ATOM 690 N N . SER A 1 88 ? -21.110 3.365 19.160 1.00 84.75 88 SER A N 1
ATOM 691 C CA . SER A 1 88 ? -22.566 3.563 19.161 1.00 84.75 88 SER A CA 1
ATOM 692 C C . SER A 1 88 ? -23.336 2.487 18.386 1.00 84.75 88 SER A C 1
ATOM 694 O O . SER A 1 88 ? -24.568 2.490 18.381 1.00 84.75 88 SER A O 1
ATOM 696 N N . GLU A 1 89 ? -22.630 1.571 17.719 1.00 83.50 89 GLU A N 1
ATOM 697 C CA . GLU A 1 89 ? -23.251 0.515 16.929 1.00 83.50 89 GLU A CA 1
ATOM 698 C C . GLU A 1 89 ? -23.864 -0.564 17.820 1.00 83.50 89 GLU A C 1
ATOM 700 O O . GLU A 1 89 ? -23.318 -0.940 18.853 1.00 83.50 89 GLU A O 1
ATOM 705 N N . THR A 1 90 ? -25.016 -1.080 17.399 1.00 72.25 90 THR A N 1
ATOM 706 C CA . THR A 1 90 ? -25.749 -2.134 18.120 1.00 72.25 90 THR A CA 1
ATOM 707 C C . THR A 1 90 ? -25.654 -3.496 17.434 1.00 72.25 90 THR A C 1
ATOM 709 O O . THR A 1 90 ? -25.907 -4.517 18.072 1.00 72.25 90 THR A O 1
ATOM 712 N N . ASP A 1 91 ? -25.250 -3.531 16.160 1.00 84.19 91 ASP A N 1
ATOM 713 C CA . ASP A 1 91 ? -25.040 -4.754 15.385 1.00 84.19 91 ASP A CA 1
ATOM 714 C C . ASP A 1 91 ? -23.546 -4.997 15.124 1.00 84.19 91 ASP A C 1
ATOM 716 O O . ASP A 1 91 ? -22.846 -4.168 14.545 1.00 84.19 91 ASP A O 1
ATOM 720 N N . LEU A 1 92 ? -23.067 -6.180 15.514 1.00 91.12 92 LEU A N 1
ATOM 721 C CA . LEU A 1 92 ? -21.685 -6.610 15.301 1.00 91.12 92 LEU A CA 1
ATOM 722 C C . LEU A 1 92 ? -21.428 -7.171 13.898 1.00 91.12 92 LEU A C 1
ATOM 724 O O . LEU A 1 92 ? -20.267 -7.328 13.518 1.00 91.12 92 LEU A O 1
ATOM 728 N N . SER A 1 93 ? -22.465 -7.516 13.128 1.00 92.62 93 SER A N 1
ATOM 729 C CA . SER A 1 93 ? -22.289 -8.089 11.787 1.00 92.62 93 SER A CA 1
ATOM 730 C C . SER A 1 93 ? -21.549 -7.116 10.869 1.00 92.62 93 SER A C 1
ATOM 732 O O . SER A 1 93 ? -20.526 -7.475 10.280 1.00 92.62 93 SER A O 1
ATOM 734 N N . ASP A 1 94 ? -22.010 -5.869 10.781 1.00 90.50 94 ASP A N 1
ATOM 735 C CA . ASP A 1 94 ? -21.384 -4.877 9.905 1.00 90.50 94 ASP A CA 1
ATOM 736 C C . ASP A 1 94 ? -20.014 -4.424 10.424 1.00 90.50 94 ASP A C 1
ATOM 738 O O . ASP A 1 94 ? -19.084 -4.251 9.632 1.00 90.50 94 ASP A O 1
ATOM 742 N N . PHE A 1 95 ? -19.840 -4.351 11.747 1.00 93.62 95 PHE A N 1
ATOM 743 C CA . PHE A 1 95 ? -18.533 -4.150 12.372 1.00 93.62 95 PHE A CA 1
ATOM 744 C C . PHE A 1 95 ? -17.515 -5.216 11.932 1.00 93.62 95 PHE A C 1
ATOM 746 O O . PHE A 1 95 ? -16.434 -4.883 11.441 1.00 93.62 95 PHE A O 1
ATOM 753 N N . ARG A 1 96 ? -17.876 -6.502 12.015 1.00 95.25 96 ARG A N 1
ATOM 754 C CA . ARG A 1 96 ? -16.991 -7.617 11.635 1.00 95.25 96 ARG A CA 1
ATOM 755 C C . ARG A 1 96 ? -16.708 -7.667 10.135 1.00 95.25 96 ARG A C 1
ATOM 757 O O . ARG A 1 96 ? -15.589 -7.992 9.746 1.00 95.25 96 ARG A O 1
ATOM 764 N N . LYS A 1 97 ? -17.670 -7.301 9.279 1.00 95.50 97 LYS A N 1
ATOM 765 C CA . LYS A 1 97 ? -17.421 -7.164 7.831 1.00 95.50 97 LYS A CA 1
ATOM 766 C C . LYS A 1 97 ? -16.374 -6.090 7.539 1.00 95.50 97 LYS A C 1
ATOM 768 O O . LYS A 1 97 ? -15.501 -6.309 6.703 1.00 95.50 97 LYS A O 1
ATOM 773 N N . ARG A 1 98 ? -16.434 -4.945 8.230 1.00 94.50 98 ARG A N 1
ATOM 774 C CA . ARG A 1 98 ? -15.423 -3.885 8.083 1.00 94.50 98 ARG A CA 1
ATOM 775 C C . ARG A 1 98 ? -14.058 -4.325 8.591 1.00 94.50 98 ARG A C 1
ATOM 777 O O . ARG A 1 98 ? -13.072 -4.026 7.930 1.00 94.50 98 ARG A O 1
ATOM 784 N N . TYR A 1 99 ? -14.004 -5.080 9.688 1.00 96.00 99 TYR A N 1
ATOM 785 C CA . TYR A 1 99 ? -12.759 -5.692 10.150 1.00 96.00 99 TYR A CA 1
ATOM 786 C C . TYR A 1 99 ? -12.128 -6.582 9.068 1.00 96.00 99 TYR A C 1
ATOM 788 O O . TYR A 1 99 ? -10.966 -6.384 8.728 1.00 96.00 99 TYR A O 1
ATOM 796 N N . ILE A 1 100 ? -12.899 -7.490 8.457 1.00 97.62 100 ILE A N 1
ATOM 797 C CA . ILE A 1 100 ? -12.400 -8.359 7.375 1.00 97.62 100 ILE A CA 1
ATOM 798 C C . ILE A 1 100 ? -11.897 -7.522 6.190 1.00 97.62 100 ILE A C 1
ATOM 800 O O . ILE A 1 100 ? -10.782 -7.730 5.721 1.00 97.62 100 ILE A O 1
ATOM 804 N N . ALA A 1 101 ? -12.661 -6.512 5.762 1.00 97.19 101 ALA A N 1
ATOM 805 C CA . ALA A 1 101 ? -12.239 -5.619 4.683 1.00 97.19 101 ALA A CA 1
ATOM 806 C C . ALA A 1 101 ? -10.961 -4.824 5.025 1.00 97.19 101 ALA A C 1
ATOM 808 O O . ALA A 1 101 ? -10.147 -4.535 4.149 1.00 97.19 101 ALA A O 1
ATOM 809 N N . ASN A 1 102 ? -10.766 -4.457 6.293 1.00 97.06 102 ASN A N 1
ATOM 810 C CA . ASN A 1 102 ? -9.547 -3.811 6.777 1.00 97.06 102 ASN A CA 1
ATOM 811 C C . ASN A 1 102 ? -8.352 -4.782 6.738 1.00 97.06 102 ASN A C 1
ATOM 813 O O . ASN A 1 102 ? -7.281 -4.403 6.262 1.00 97.06 102 ASN A O 1
ATOM 817 N N . CYS A 1 103 ? -8.550 -6.050 7.119 1.00 97.88 103 CYS A N 1
ATOM 818 C CA . CYS A 1 103 ? -7.543 -7.098 6.951 1.00 97.88 103 CYS A CA 1
ATOM 819 C C . CYS A 1 103 ? -7.158 -7.292 5.483 1.00 97.88 103 CYS A C 1
ATOM 821 O O . CYS A 1 103 ? -5.970 -7.329 5.181 1.00 97.88 103 CYS A O 1
ATOM 823 N N . ASP A 1 104 ? -8.121 -7.385 4.566 1.00 98.12 104 ASP A N 1
ATOM 824 C CA . ASP A 1 104 ? -7.842 -7.553 3.132 1.00 98.12 104 ASP A CA 1
ATOM 825 C C . ASP A 1 104 ? -6.971 -6.409 2.596 1.00 98.12 104 ASP A C 1
ATOM 827 O O . ASP A 1 104 ? -5.963 -6.641 1.931 1.00 98.12 104 ASP A O 1
ATOM 831 N N . ARG A 1 105 ? -7.270 -5.165 2.991 1.00 98.12 105 ARG A N 1
ATOM 832 C CA . ARG A 1 105 ? -6.446 -3.997 2.640 1.00 98.12 105 ARG A CA 1
ATOM 833 C C . ARG A 1 105 ? -5.021 -4.095 3.182 1.00 98.12 105 ARG A C 1
ATOM 835 O O . ARG A 1 105 ? -4.082 -3.704 2.494 1.00 98.12 105 ARG A O 1
ATOM 842 N N . LEU A 1 106 ? -4.838 -4.591 4.404 1.00 98.19 106 LEU A N 1
ATOM 843 C CA . LEU A 1 106 ? -3.504 -4.782 4.981 1.00 98.19 106 LEU A CA 1
ATOM 844 C C . LEU A 1 106 ? -2.723 -5.896 4.275 1.00 98.19 106 LEU A C 1
ATOM 846 O O . LEU A 1 106 ? -1.515 -5.753 4.091 1.00 98.19 106 LEU A O 1
ATOM 850 N N . HIS A 1 107 ? -3.392 -6.957 3.818 1.00 98.31 107 HIS A N 1
ATOM 851 C CA . HIS A 1 107 ? -2.767 -7.971 2.966 1.00 98.31 107 HIS A CA 1
ATOM 852 C C . HIS A 1 107 ? -2.367 -7.396 1.604 1.00 98.31 107 HIS A C 1
ATOM 854 O O . HIS A 1 107 ? -1.254 -7.651 1.150 1.00 98.31 107 HIS A O 1
ATOM 860 N N . ASP A 1 108 ? -3.217 -6.571 0.985 1.00 97.94 108 ASP A N 1
ATOM 861 C CA . ASP A 1 108 ? -2.881 -5.874 -0.260 1.00 97.94 108 ASP A CA 1
ATOM 862 C C . ASP A 1 108 ? -1.667 -4.953 -0.078 1.00 97.94 108 ASP A C 1
ATOM 864 O O . ASP A 1 108 ? -0.761 -4.938 -0.915 1.00 97.94 108 ASP A O 1
ATOM 868 N N . ALA A 1 109 ? -1.613 -4.205 1.031 1.00 98.31 109 ALA A N 1
ATOM 869 C CA . ALA A 1 109 ? -0.458 -3.380 1.371 1.00 98.31 109 ALA A CA 1
ATOM 870 C C . ALA A 1 109 ? 0.811 -4.225 1.528 1.00 98.31 109 ALA A C 1
ATOM 872 O O . ALA A 1 109 ? 1.842 -3.867 0.962 1.00 98.31 109 ALA A O 1
ATOM 873 N N . LEU A 1 110 ? 0.725 -5.352 2.239 1.00 97.81 110 LEU A N 1
ATOM 874 C CA . LEU A 1 110 ? 1.857 -6.249 2.451 1.00 97.81 110 LEU A CA 1
ATOM 875 C C . LEU A 1 110 ? 2.341 -6.876 1.138 1.00 97.81 110 LEU A C 1
ATOM 877 O O . LEU A 1 110 ? 3.540 -6.947 0.898 1.00 97.81 110 LEU A O 1
ATOM 881 N N . ALA A 1 111 ? 1.424 -7.273 0.254 1.00 98.25 111 ALA A N 1
ATOM 882 C CA . ALA A 1 111 ? 1.767 -7.788 -1.067 1.00 98.25 111 ALA A CA 1
ATOM 883 C C . ALA A 1 111 ? 2.467 -6.723 -1.925 1.00 98.25 111 ALA A C 1
ATOM 885 O O . ALA A 1 111 ? 3.431 -7.025 -2.629 1.00 98.25 111 ALA A O 1
ATOM 886 N N . ILE A 1 112 ? 2.013 -5.465 -1.858 1.00 98.19 112 ILE A N 1
ATOM 887 C CA . ILE A 1 112 ? 2.690 -4.351 -2.529 1.00 98.19 112 ILE A CA 1
ATOM 888 C C . ILE A 1 112 ? 4.108 -4.175 -1.980 1.00 98.19 112 ILE A C 1
ATOM 890 O O . ILE A 1 112 ? 5.048 -4.075 -2.769 1.00 98.19 112 ILE A O 1
ATOM 894 N N . THR A 1 113 ? 4.283 -4.132 -0.659 1.00 97.62 113 THR A N 1
ATOM 895 C CA . THR A 1 113 ? 5.608 -3.915 -0.074 1.00 97.62 113 THR A CA 1
ATOM 896 C C . THR A 1 113 ? 6.531 -5.104 -0.321 1.00 97.62 113 THR A C 1
ATOM 898 O O . THR A 1 113 ? 7.642 -4.899 -0.784 1.00 97.62 113 THR A O 1
ATOM 901 N N . ASP A 1 114 ? 6.073 -6.346 -0.167 1.00 97.19 114 ASP A N 1
ATOM 902 C CA . ASP A 1 114 ? 6.924 -7.525 -0.379 1.00 97.19 114 ASP A CA 1
ATOM 903 C C . ASP A 1 114 ? 7.401 -7.660 -1.840 1.00 97.19 114 ASP A C 1
ATOM 905 O O . ASP A 1 114 ? 8.505 -8.148 -2.080 1.00 97.19 114 ASP A O 1
ATOM 909 N N . LEU A 1 115 ? 6.609 -7.203 -2.821 1.00 96.50 115 LEU A N 1
ATOM 910 C CA . LEU A 1 115 ? 6.970 -7.277 -4.243 1.00 96.50 115 LEU A CA 1
ATOM 911 C C . LEU A 1 115 ? 7.766 -6.067 -4.749 1.00 96.50 115 LEU A C 1
ATOM 913 O O . LEU A 1 115 ? 8.633 -6.233 -5.606 1.00 96.50 115 LEU A O 1
ATOM 917 N N . TYR A 1 116 ? 7.454 -4.858 -4.274 1.00 95.62 116 TYR A N 1
ATOM 918 C CA . TYR A 1 116 ? 7.982 -3.612 -4.850 1.00 95.62 116 TYR A CA 1
ATOM 919 C C . TYR A 1 116 ? 8.833 -2.790 -3.873 1.00 95.62 116 TYR A C 1
ATOM 921 O O . TYR A 1 116 ? 9.720 -2.060 -4.310 1.00 95.62 116 TYR A O 1
ATOM 929 N N . TYR A 1 117 ? 8.584 -2.897 -2.565 1.00 95.38 117 TYR A N 1
ATOM 930 C CA . TYR A 1 117 ? 9.203 -2.066 -1.523 1.00 95.38 117 TYR A CA 1
ATOM 931 C C . TYR A 1 117 ? 9.530 -2.890 -0.269 1.00 95.38 117 TYR A C 1
ATOM 933 O O . TYR A 1 117 ? 8.941 -2.643 0.784 1.00 95.38 117 TYR A O 1
ATOM 941 N N . PRO A 1 118 ? 10.431 -3.884 -0.354 1.00 94.69 118 PRO A N 1
ATOM 942 C CA . PRO A 1 118 ? 10.619 -4.875 0.711 1.00 94.69 118 PRO A CA 1
ATOM 943 C C . PRO A 1 118 ? 11.021 -4.253 2.057 1.00 94.69 118 PRO A C 1
ATOM 945 O O . PRO A 1 118 ? 10.615 -4.741 3.111 1.00 94.69 118 PRO A O 1
ATOM 948 N N . ASP A 1 119 ? 11.727 -3.119 2.034 1.00 93.44 119 ASP A N 1
ATOM 949 C CA . ASP A 1 119 ? 12.113 -2.369 3.239 1.00 93.44 119 ASP A CA 1
ATOM 950 C C . ASP A 1 119 ? 10.902 -1.792 4.003 1.00 93.44 119 ASP A C 1
ATOM 952 O O . ASP A 1 119 ? 10.989 -1.483 5.190 1.00 93.44 119 ASP A O 1
ATOM 956 N N . MET A 1 120 ? 9.752 -1.663 3.334 1.00 96.62 120 MET A N 1
ATOM 957 C CA . MET A 1 120 ? 8.500 -1.152 3.897 1.00 96.62 120 MET A CA 1
ATOM 958 C C . MET A 1 120 ? 7.598 -2.252 4.476 1.00 96.62 120 MET A C 1
ATOM 960 O O . MET A 1 120 ? 6.590 -1.926 5.103 1.00 96.62 120 MET A O 1
ATOM 964 N N . SER A 1 121 ? 7.924 -3.537 4.301 1.00 97.00 121 SER A N 1
ATOM 965 C CA . SER A 1 121 ? 7.025 -4.631 4.692 1.00 97.00 121 SER A CA 1
ATOM 966 C C . SER A 1 121 ? 6.906 -4.836 6.194 1.00 97.00 121 SER A C 1
ATOM 968 O O . SER A 1 121 ? 5.818 -5.121 6.693 1.00 97.00 121 SER A O 1
ATOM 970 N N . GLU A 1 122 ? 8.003 -4.689 6.934 1.00 96.75 122 GLU A N 1
ATOM 971 C CA . GLU A 1 122 ? 7.975 -4.914 8.379 1.00 96.75 122 GLU A CA 1
ATOM 972 C C . GLU A 1 122 ? 7.050 -3.918 9.105 1.00 96.75 122 GLU A C 1
ATOM 974 O O . GLU A 1 122 ? 6.155 -4.366 9.826 1.00 96.75 122 GLU A O 1
ATOM 979 N N . PRO A 1 123 ? 7.112 -2.601 8.815 1.00 96.50 123 PRO A N 1
ATOM 980 C CA . PRO A 1 123 ? 6.126 -1.647 9.317 1.00 96.50 123 PRO A CA 1
ATOM 981 C C . PRO A 1 123 ? 4.664 -2.024 9.037 1.00 96.50 123 PRO A C 1
ATOM 983 O O . PRO A 1 123 ? 3.802 -1.785 9.884 1.00 96.50 123 PRO A O 1
ATOM 986 N N . ILE A 1 124 ? 4.360 -2.621 7.877 1.00 98.00 124 ILE A N 1
ATOM 987 C CA . ILE A 1 124 ? 2.999 -3.079 7.553 1.00 98.00 124 ILE A CA 1
ATOM 988 C C . ILE A 1 124 ? 2.566 -4.224 8.472 1.00 98.00 124 ILE A C 1
ATOM 990 O O . ILE A 1 124 ? 1.442 -4.203 8.978 1.00 98.00 124 ILE A O 1
ATOM 994 N N . ARG A 1 125 ? 3.445 -5.199 8.733 1.00 98.06 125 ARG A N 1
ATOM 995 C CA . ARG A 1 125 ? 3.149 -6.314 9.651 1.00 98.06 125 ARG A CA 1
ATOM 996 C C . ARG A 1 125 ? 2.874 -5.812 11.065 1.00 98.06 125 ARG A C 1
ATOM 998 O O . ARG A 1 125 ? 1.927 -6.260 11.709 1.00 98.06 125 ARG A O 1
ATOM 1005 N N . GLU A 1 126 ? 3.646 -4.833 11.522 1.00 98.00 126 GLU A N 1
ATOM 1006 C CA . GLU A 1 126 ? 3.447 -4.207 12.830 1.00 98.00 126 GLU A CA 1
ATOM 1007 C C . GLU A 1 126 ? 2.127 -3.423 12.899 1.00 98.00 126 GLU A C 1
ATOM 1009 O O . GLU A 1 126 ? 1.394 -3.542 13.884 1.00 98.00 126 GLU A O 1
ATOM 1014 N N . ILE A 1 127 ? 1.784 -2.665 11.845 1.00 98.38 127 ILE A N 1
ATOM 1015 C CA . ILE A 1 127 ? 0.479 -1.994 11.724 1.00 98.38 127 ILE A CA 1
ATOM 1016 C C . ILE A 1 127 ? -0.650 -3.022 11.800 1.00 98.38 127 ILE A C 1
ATOM 1018 O O . ILE A 1 127 ? -1.621 -2.797 12.518 1.00 98.38 127 ILE A O 1
ATOM 1022 N N . PHE A 1 128 ? -0.521 -4.159 11.117 1.00 98.06 128 PHE A N 1
ATOM 1023 C CA . PHE A 1 128 ? -1.531 -5.212 11.154 1.00 98.06 128 PHE A CA 1
ATOM 1024 C C . PHE A 1 128 ? -1.674 -5.813 12.562 1.00 98.06 128 PHE A C 1
ATOM 1026 O O . PHE A 1 128 ? -2.788 -5.945 13.071 1.00 98.06 128 PHE A O 1
ATOM 1033 N N . GLY A 1 129 ? -0.567 -6.085 13.256 1.00 97.88 129 GLY A N 1
ATOM 1034 C CA . GLY A 1 129 ? -0.607 -6.519 14.656 1.00 97.88 129 GLY A CA 1
ATOM 1035 C C . GLY A 1 129 ? -1.398 -5.554 15.549 1.00 97.88 129 GLY A C 1
ATOM 1036 O O . GLY A 1 129 ? -2.279 -5.978 16.297 1.00 97.88 129 GLY A O 1
ATOM 1037 N N . GLN A 1 130 ? -1.148 -4.249 15.416 1.00 98.31 130 GLN A N 1
ATOM 1038 C CA . GLN A 1 130 ? -1.881 -3.226 16.168 1.00 98.31 130 GLN A CA 1
ATOM 1039 C C . GLN A 1 130 ? -3.341 -3.087 15.723 1.00 98.31 130 GLN A C 1
ATOM 1041 O O . GLN A 1 130 ? -4.214 -2.903 16.568 1.00 98.31 130 GLN A O 1
ATOM 1046 N N . ALA A 1 131 ? -3.635 -3.224 14.428 1.00 98.00 131 ALA A N 1
ATOM 1047 C CA . ALA A 1 131 ? -5.001 -3.205 13.914 1.00 98.00 131 ALA A CA 1
ATOM 1048 C C . ALA A 1 131 ? -5.824 -4.352 14.514 1.00 98.00 131 ALA A C 1
ATOM 1050 O O . ALA A 1 131 ? -6.923 -4.119 15.009 1.00 98.00 131 ALA A O 1
ATOM 1051 N N . ASN A 1 132 ? -5.277 -5.568 14.575 1.00 97.88 132 ASN A N 1
ATOM 1052 C CA . ASN A 1 132 ? -5.953 -6.699 15.218 1.00 97.88 132 ASN A CA 1
ATOM 1053 C C . ASN A 1 132 ? -6.269 -6.420 16.695 1.00 97.88 132 ASN A C 1
ATOM 1055 O O . ASN A 1 132 ? -7.383 -6.689 17.146 1.00 97.88 132 ASN A O 1
ATOM 1059 N N . CYS A 1 133 ? -5.328 -5.823 17.432 1.00 98.00 133 CYS A N 1
ATOM 1060 C CA . CYS A 1 133 ? -5.566 -5.377 18.805 1.00 98.00 133 CYS A CA 1
ATOM 1061 C C . CYS A 1 133 ? -6.688 -4.331 18.876 1.00 98.00 133 CYS A C 1
ATOM 1063 O O . CYS A 1 133 ? -7.618 -4.492 19.664 1.00 98.00 133 CYS A O 1
ATOM 1065 N N . PHE A 1 134 ? -6.631 -3.293 18.035 1.00 98.38 134 PHE A N 1
ATOM 1066 C CA . PHE A 1 134 ? -7.645 -2.238 17.961 1.00 98.38 134 PHE A CA 1
ATOM 1067 C C . PHE A 1 134 ? -9.045 -2.828 17.780 1.00 98.38 134 PHE A C 1
ATOM 1069 O O . PHE A 1 134 ? -9.934 -2.566 18.588 1.00 98.38 134 PHE A O 1
ATOM 1076 N N . TRP A 1 135 ? -9.231 -3.656 16.749 1.00 97.69 135 TRP A N 1
ATOM 1077 C CA . TRP A 1 135 ? -10.533 -4.222 16.404 1.00 97.69 135 TRP A CA 1
ATOM 1078 C C . TRP A 1 135 ? -11.049 -5.166 17.498 1.00 97.69 135 TRP A C 1
ATOM 1080 O O . TRP A 1 135 ? -12.227 -5.106 17.849 1.00 97.69 135 TRP A O 1
ATOM 1090 N N . GLY A 1 136 ? -10.171 -5.969 18.108 1.00 97.19 136 GLY A N 1
ATOM 1091 C CA . GLY A 1 136 ? -10.540 -6.848 19.220 1.00 97.19 136 GLY A CA 1
ATOM 1092 C C . GLY A 1 136 ? -10.995 -6.087 20.470 1.00 97.19 136 GLY A C 1
ATOM 1093 O O . GLY A 1 136 ? -12.012 -6.432 21.074 1.00 97.19 136 GLY A O 1
ATOM 1094 N N . TYR A 1 137 ? -10.282 -5.025 20.853 1.00 97.62 137 TYR A N 1
ATOM 1095 C CA . TYR A 1 137 ? -10.699 -4.188 21.981 1.00 97.62 137 TYR A CA 1
ATOM 1096 C C . TYR A 1 137 ? -11.970 -3.398 21.665 1.00 97.62 137 TYR A C 1
ATOM 1098 O O . TYR A 1 137 ? -12.838 -3.285 22.528 1.00 97.62 137 TYR A O 1
ATOM 1106 N N . GLN A 1 138 ? -12.124 -2.915 20.432 1.00 97.00 138 GLN A N 1
ATOM 1107 C CA . GLN A 1 138 ? -13.305 -2.166 20.010 1.00 97.00 138 GLN A CA 1
ATOM 1108 C C . GLN A 1 138 ? -14.566 -3.040 20.016 1.00 97.00 138 GLN A C 1
ATOM 1110 O O . GLN A 1 138 ? -15.618 -2.578 20.452 1.00 97.00 138 GLN A O 1
ATOM 1115 N N . GLU A 1 139 ? -14.472 -4.316 19.630 1.00 96.12 139 GLU A N 1
ATOM 1116 C CA . GLU A 1 139 ? -15.602 -5.244 19.769 1.00 96.12 139 GLU A CA 1
ATOM 1117 C C . GLU A 1 139 ? -16.043 -5.367 21.236 1.00 96.12 139 GLU A C 1
ATOM 1119 O O . GLU A 1 139 ? -17.237 -5.358 21.535 1.00 96.12 139 GLU A O 1
ATOM 1124 N N . ASN A 1 140 ? -15.094 -5.424 22.175 1.00 94.56 140 ASN A N 1
ATOM 1125 C CA . ASN A 1 140 ? -15.423 -5.456 23.601 1.00 94.56 140 ASN A CA 1
ATOM 1126 C C . ASN A 1 140 ? -16.069 -4.149 24.075 1.00 94.56 140 ASN A C 1
ATOM 1128 O O . ASN A 1 140 ? -17.009 -4.210 24.863 1.00 94.56 140 ASN A O 1
ATOM 1132 N N . VAL A 1 141 ? -15.612 -2.990 23.587 1.00 94.88 141 VAL A N 1
ATOM 1133 C CA . VAL A 1 141 ? -16.247 -1.689 23.872 1.00 94.88 141 VAL A CA 1
ATOM 1134 C C . VAL A 1 141 ? -17.715 -1.700 23.444 1.00 94.88 141 VAL A C 1
ATOM 1136 O O . VAL A 1 141 ? -18.568 -1.280 24.218 1.00 94.88 141 VAL A O 1
ATOM 1139 N N . ILE A 1 142 ? -18.018 -2.236 22.258 1.00 94.25 142 ILE A N 1
ATOM 1140 C CA . ILE A 1 142 ? -19.391 -2.338 21.737 1.00 94.25 142 ILE A CA 1
ATOM 1141 C C . ILE A 1 142 ? -20.243 -3.300 22.580 1.00 94.25 142 ILE A C 1
ATOM 1143 O O . ILE A 1 142 ? -21.427 -3.063 22.810 1.00 94.25 142 ILE A O 1
ATOM 1147 N N . ARG A 1 143 ? -19.656 -4.403 23.058 1.00 93.00 143 ARG A N 1
ATOM 1148 C CA . ARG A 1 143 ? -20.380 -5.444 23.808 1.00 93.00 143 ARG A CA 1
ATOM 1149 C C . ARG A 1 143 ? -20.634 -5.103 25.276 1.00 93.00 143 ARG A C 1
ATOM 1151 O O . ARG A 1 143 ? -21.511 -5.717 25.882 1.00 93.00 143 ARG A O 1
ATOM 1158 N N . ILE A 1 144 ? -19.852 -4.203 25.868 1.00 92.31 144 ILE A N 1
ATOM 1159 C CA . ILE A 1 144 ? -19.986 -3.832 27.279 1.00 92.31 144 ILE A CA 1
ATOM 1160 C C . ILE A 1 144 ? -21.022 -2.715 27.422 1.00 92.31 144 ILE A C 1
ATOM 1162 O O . ILE A 1 144 ? -20.816 -1.604 26.942 1.00 92.31 144 ILE A O 1
ATOM 1166 N N . ASP A 1 145 ? -22.096 -2.975 28.171 1.00 89.06 145 ASP A N 1
ATOM 1167 C CA . ASP A 1 145 ? -22.989 -1.905 28.620 1.00 89.06 145 ASP A CA 1
ATOM 1168 C C . ASP A 1 145 ? -22.286 -1.065 29.697 1.00 89.06 145 ASP A C 1
ATOM 1170 O O . ASP A 1 145 ? -22.051 -1.528 30.821 1.00 89.06 145 ASP A O 1
ATOM 1174 N N . ILE A 1 146 ? -21.987 0.189 29.353 1.00 90.00 146 ILE A N 1
ATOM 1175 C CA . ILE A 1 146 ? -21.311 1.161 30.217 1.00 90.00 146 ILE A CA 1
ATOM 1176 C C . ILE A 1 146 ? -22.018 1.355 31.565 1.00 90.00 146 ILE A C 1
ATOM 1178 O O . ILE A 1 146 ? -21.350 1.580 32.570 1.00 90.00 146 ILE A O 1
ATOM 1182 N N . LYS A 1 147 ? -23.350 1.204 31.628 1.00 91.19 147 LYS A N 1
ATOM 1183 C CA . LYS A 1 147 ? -24.117 1.341 32.880 1.00 91.19 147 LYS A CA 1
ATOM 1184 C C . LYS A 1 147 ? -23.879 0.183 33.844 1.00 91.19 147 LYS A C 1
ATOM 1186 O O . LYS A 1 147 ? -24.097 0.330 35.042 1.00 91.19 147 LYS A O 1
ATOM 1191 N N . THR A 1 148 ? -23.469 -0.969 33.317 1.00 92.44 148 THR A N 1
ATOM 1192 C CA . THR A 1 148 ? -23.248 -2.198 34.092 1.00 92.44 148 THR A CA 1
ATOM 1193 C C . THR A 1 148 ? -21.776 -2.431 34.417 1.00 92.44 148 THR A C 1
ATOM 1195 O O . THR A 1 148 ? -21.469 -3.003 35.460 1.00 92.44 148 THR A O 1
ATOM 1198 N N . ASN A 1 149 ? -20.858 -1.993 33.549 1.00 94.69 149 ASN A N 1
ATOM 1199 C CA . ASN A 1 149 ? -19.421 -2.197 33.717 1.00 94.69 149 ASN A CA 1
ATOM 1200 C C . ASN A 1 149 ? -18.606 -1.055 33.086 1.00 94.69 149 ASN A C 1
ATOM 1202 O O . ASN A 1 149 ? -17.881 -1.238 32.105 1.00 94.69 149 ASN A O 1
ATOM 1206 N N . GLU A 1 150 ? -18.711 0.134 33.678 1.00 94.88 150 GLU A N 1
ATOM 1207 C CA . GLU A 1 150 ? -17.978 1.325 33.239 1.00 94.88 150 GLU A CA 1
ATOM 1208 C C . GLU A 1 150 ? -16.458 1.098 33.227 1.00 94.88 150 GLU A C 1
ATOM 1210 O O . GLU A 1 150 ? -15.787 1.436 32.256 1.00 94.88 150 GLU A O 1
ATOM 1215 N N . GLN A 1 151 ? -15.903 0.461 34.264 1.00 95.75 151 GLN A N 1
ATOM 1216 C CA . GLN A 1 151 ? -14.460 0.221 34.360 1.00 95.75 151 GLN A CA 1
ATOM 1217 C C . GLN A 1 151 ? -13.946 -0.674 33.221 1.00 95.75 151 GLN A C 1
ATOM 1219 O O . GLN A 1 151 ? -12.896 -0.398 32.637 1.00 95.75 151 GLN A O 1
ATOM 1224 N N . GLY A 1 152 ? -14.684 -1.734 32.880 1.00 95.00 152 GLY A N 1
ATOM 1225 C CA . GLY A 1 152 ? -14.355 -2.611 31.759 1.00 95.00 152 GLY A CA 1
ATOM 1226 C C . GLY A 1 152 ? -14.453 -1.896 30.413 1.00 95.00 152 GLY A C 1
ATOM 1227 O O . GLY A 1 152 ? -13.585 -2.087 29.558 1.00 95.00 152 GLY A O 1
ATOM 1228 N N . TRP A 1 153 ? -15.463 -1.041 30.242 1.00 95.25 153 TRP A N 1
ATOM 1229 C CA . TRP A 1 153 ? -15.618 -0.210 29.048 1.00 95.25 153 TRP A CA 1
ATOM 1230 C C . TRP A 1 153 ? -14.436 0.756 28.887 1.00 95.25 153 TRP A C 1
ATOM 1232 O O . TRP A 1 153 ? -13.761 0.729 27.859 1.00 95.25 153 TRP A O 1
ATOM 1242 N N . GLN A 1 154 ? -14.106 1.517 29.937 1.00 94.69 154 GLN A N 1
ATOM 1243 C CA . GLN A 1 154 ? -12.989 2.471 29.948 1.00 94.69 154 GLN A CA 1
ATOM 1244 C C . GLN A 1 154 ? -11.644 1.777 29.695 1.00 94.69 154 GLN A C 1
ATOM 1246 O O . GLN A 1 154 ? -10.819 2.265 28.923 1.00 94.69 154 GLN A O 1
ATOM 1251 N N . SER A 1 155 ? -11.426 0.604 30.301 1.00 97.25 155 SER A N 1
ATOM 1252 C CA . SER A 1 155 ? -10.196 -0.167 30.103 1.00 97.25 155 SER A CA 1
ATOM 1253 C C . SER A 1 155 ? -10.028 -0.634 28.655 1.00 97.25 155 SER A C 1
ATOM 1255 O O . SER A 1 155 ? -8.927 -0.534 28.114 1.00 97.25 155 SER A O 1
ATOM 1257 N N . ASN A 1 156 ? -11.093 -1.124 28.009 1.00 97.00 156 ASN A N 1
ATOM 1258 C CA . ASN A 1 156 ? -11.017 -1.517 26.600 1.00 97.00 156 ASN A CA 1
ATOM 1259 C C . ASN A 1 156 ? -10.856 -0.296 25.694 1.00 97.00 156 ASN A C 1
ATOM 1261 O O . ASN A 1 156 ? -9.996 -0.327 24.818 1.00 97.00 156 ASN A O 1
ATOM 1265 N N . LEU A 1 157 ? -11.600 0.787 25.938 1.00 95.94 157 LEU A N 1
ATOM 1266 C CA . LEU A 1 157 ? -11.479 2.008 25.146 1.00 95.94 157 LEU A CA 1
ATOM 1267 C C . LEU A 1 157 ? -10.055 2.572 25.200 1.00 95.94 157 LEU A C 1
ATOM 1269 O O . LEU A 1 157 ? -9.497 2.881 24.154 1.00 95.94 157 LEU A O 1
ATOM 1273 N N . SER A 1 158 ? -9.421 2.630 26.376 1.00 97.25 158 SER A N 1
ATOM 1274 C CA . SER A 1 158 ? -8.020 3.066 26.485 1.00 97.25 158 SER A CA 1
ATOM 1275 C C . SER A 1 158 ? -7.101 2.248 25.575 1.00 97.25 158 SER A C 1
ATOM 1277 O O . SER A 1 158 ? -6.299 2.818 24.844 1.00 97.25 158 SER A O 1
ATOM 1279 N N . LYS A 1 159 ? -7.262 0.918 25.541 1.00 98.19 159 LYS A N 1
ATOM 1280 C CA . LYS A 1 159 ? -6.451 0.046 24.679 1.00 98.19 159 LYS A CA 1
ATOM 1281 C C . LYS A 1 159 ? -6.742 0.237 23.189 1.00 98.19 159 LYS A C 1
ATOM 1283 O O . LYS A 1 159 ? -5.826 0.112 22.379 1.00 98.19 159 LYS A O 1
ATOM 1288 N N . VAL A 1 160 ? -7.989 0.546 22.819 1.00 97.88 160 VAL A N 1
ATOM 1289 C CA . VAL A 1 160 ? -8.338 0.945 21.445 1.00 97.88 160 VAL A CA 1
ATOM 1290 C C . VAL A 1 160 ? -7.575 2.212 21.060 1.00 97.88 160 VAL A C 1
ATOM 1292 O O . VAL A 1 160 ? -6.966 2.263 19.992 1.00 97.88 160 VAL A O 1
ATOM 1295 N N . LEU A 1 161 ? -7.567 3.220 21.935 1.00 97.25 161 LEU A N 1
ATOM 1296 C CA . LEU A 1 161 ? -6.883 4.490 21.686 1.00 97.25 161 LEU A CA 1
ATOM 1297 C C . LEU A 1 161 ? -5.360 4.322 21.602 1.00 97.25 161 LEU A C 1
ATOM 1299 O O . LEU A 1 161 ? -4.734 4.916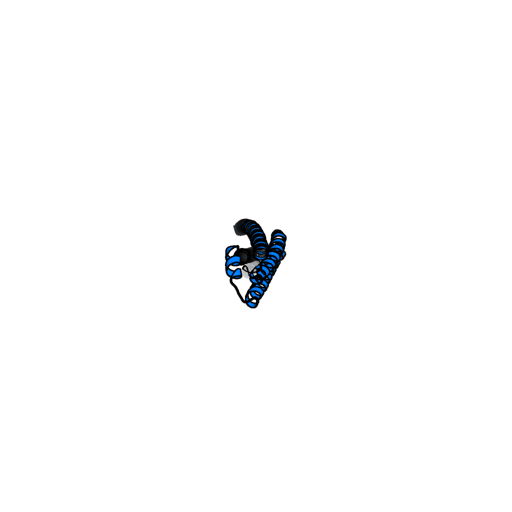 20.721 1.00 97.25 161 LEU A O 1
ATOM 1303 N N . ASP A 1 162 ? -4.776 3.481 22.456 1.00 98.06 162 ASP A N 1
ATOM 1304 C CA . ASP A 1 162 ? -3.346 3.159 22.425 1.00 98.06 162 ASP A CA 1
ATOM 1305 C C . ASP A 1 162 ? -2.965 2.472 21.105 1.00 98.06 162 ASP A C 1
ATOM 1307 O O . ASP A 1 162 ? -2.040 2.910 20.413 1.00 98.06 162 ASP A O 1
ATOM 1311 N N . ALA A 1 163 ? -3.726 1.448 20.699 1.00 98.25 163 ALA A N 1
ATOM 1312 C CA . ALA A 1 163 ? -3.511 0.749 19.433 1.00 98.25 163 ALA A CA 1
ATOM 1313 C C . ALA A 1 163 ? -3.685 1.689 18.227 1.00 98.25 163 ALA A C 1
ATOM 1315 O O . ALA A 1 163 ? -2.843 1.711 17.330 1.00 98.25 163 ALA A O 1
ATOM 1316 N N . GLY A 1 164 ? -4.733 2.520 18.222 1.00 97.94 164 GLY A N 1
ATOM 1317 C CA . GLY A 1 164 ? -4.982 3.510 17.169 1.00 97.94 164 GLY A CA 1
ATOM 1318 C C . GLY A 1 164 ? -3.864 4.551 17.056 1.00 97.94 164 GLY A C 1
ATOM 1319 O O . GLY A 1 164 ? -3.450 4.917 15.953 1.00 97.94 164 GLY A O 1
ATOM 1320 N N . THR A 1 165 ? -3.312 4.984 18.192 1.00 97.94 165 THR A N 1
ATOM 1321 C CA . THR A 1 165 ? -2.168 5.906 18.240 1.00 97.94 165 THR A CA 1
ATOM 1322 C C . THR A 1 165 ? -0.918 5.272 17.634 1.00 97.94 165 THR A C 1
ATOM 1324 O O . THR A 1 165 ? -0.240 5.902 16.816 1.00 97.94 165 THR A O 1
ATOM 1327 N N . GLU A 1 166 ? -0.631 4.017 17.982 1.00 98.06 166 GLU A N 1
ATOM 1328 C CA . GLU A 1 166 ? 0.532 3.300 17.460 1.00 98.06 166 GLU A CA 1
ATOM 1329 C C . GLU A 1 166 ? 0.407 3.020 15.953 1.00 98.06 166 GLU A C 1
ATOM 1331 O O . GLU A 1 166 ? 1.371 3.225 15.209 1.00 98.06 166 GLU A O 1
ATOM 1336 N N . ILE A 1 167 ? -0.792 2.663 15.472 1.00 98.31 167 ILE A N 1
ATOM 1337 C CA . ILE A 1 167 ? -1.096 2.555 14.035 1.00 98.31 167 ILE A CA 1
ATOM 1338 C C . ILE A 1 167 ? -0.804 3.883 13.337 1.00 98.31 167 ILE A C 1
ATOM 1340 O O . ILE A 1 167 ? -0.052 3.918 12.364 1.00 98.31 167 ILE A O 1
ATOM 1344 N N . ASN A 1 168 ? -1.354 4.993 13.837 1.00 97.69 168 ASN A N 1
ATOM 1345 C CA . ASN A 1 168 ? -1.208 6.303 13.202 1.00 97.69 168 ASN A CA 1
ATOM 1346 C C . ASN A 1 168 ? 0.260 6.749 13.127 1.00 97.69 168 ASN A C 1
ATOM 1348 O O . ASN A 1 168 ? 0.707 7.262 12.099 1.00 97.69 168 ASN A O 1
ATOM 1352 N N . LYS A 1 169 ? 1.025 6.521 14.199 1.00 97.81 169 LYS A N 1
ATOM 1353 C CA . LYS A 1 169 ? 2.461 6.812 14.255 1.00 97.81 169 LYS A CA 1
ATOM 1354 C C . LYS A 1 169 ? 3.229 6.053 13.170 1.00 97.81 169 LYS A C 1
ATOM 1356 O O . LYS A 1 169 ? 4.016 6.662 12.443 1.00 97.81 169 LYS A O 1
ATOM 1361 N N . ARG A 1 170 ? 2.980 4.748 13.031 1.00 97.38 170 ARG A N 1
ATOM 1362 C CA . ARG A 1 170 ? 3.636 3.902 12.020 1.00 97.38 170 ARG A CA 1
ATOM 1363 C C . ARG A 1 170 ? 3.209 4.270 10.607 1.00 97.38 170 ARG A C 1
ATOM 1365 O O . ARG A 1 170 ? 4.068 4.438 9.748 1.00 97.38 170 ARG A O 1
ATOM 1372 N N . VAL A 1 171 ? 1.914 4.504 10.387 1.00 98.12 171 VAL A N 1
ATOM 1373 C CA . VAL A 1 171 ? 1.388 4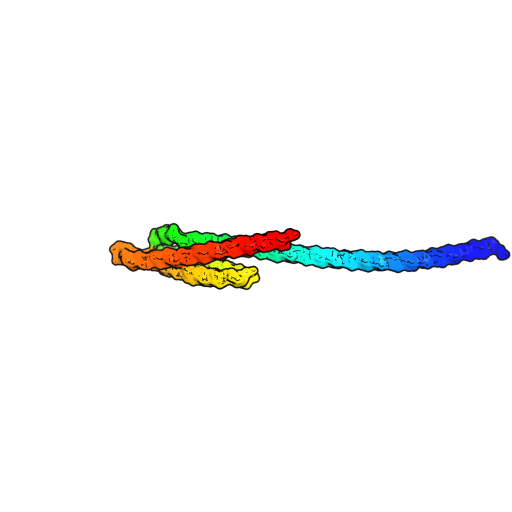.984 9.102 1.00 98.12 171 VAL A CA 1
ATOM 1374 C C . VAL A 1 171 ? 2.074 6.284 8.682 1.00 98.12 171 VAL A C 1
ATOM 1376 O O . VAL A 1 171 ? 2.541 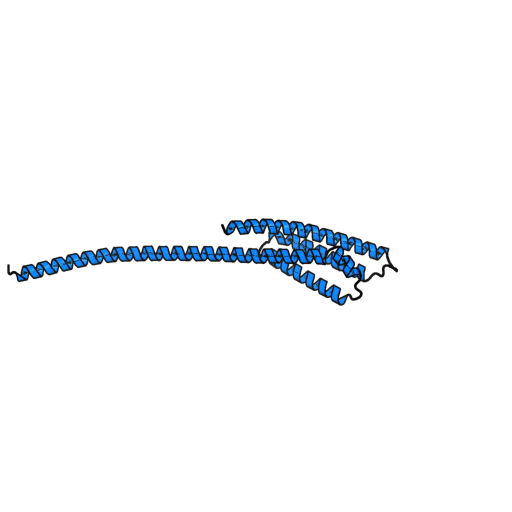6.374 7.552 1.00 98.12 171 VAL A O 1
ATOM 1379 N N . LYS A 1 172 ? 2.200 7.272 9.577 1.00 97.56 172 LYS A N 1
ATOM 1380 C CA . LYS A 1 172 ? 2.881 8.541 9.267 1.00 97.56 172 LYS A CA 1
ATOM 1381 C C . LYS A 1 172 ? 4.346 8.342 8.891 1.00 97.56 172 LYS A C 1
ATOM 1383 O O . LYS A 1 172 ? 4.817 8.949 7.932 1.00 97.56 172 LYS A O 1
ATOM 1388 N N . SER A 1 173 ? 5.061 7.492 9.630 1.00 97.06 173 SER A N 1
ATOM 1389 C CA . SER A 1 173 ? 6.448 7.152 9.302 1.00 97.06 173 SER A CA 1
ATOM 1390 C C . SER A 1 173 ? 6.550 6.512 7.916 1.00 97.06 173 SER A C 1
ATOM 1392 O O . SER A 1 173 ? 7.390 6.909 7.111 1.00 97.06 173 SER A O 1
ATOM 1394 N N . LEU A 1 174 ? 5.646 5.588 7.593 1.00 97.38 174 LEU A N 1
ATOM 1395 C CA . LEU A 1 174 ? 5.639 4.910 6.304 1.00 97.38 174 LEU A CA 1
ATOM 1396 C C . LEU A 1 174 ? 5.232 5.839 5.153 1.00 97.38 174 LEU A C 1
ATOM 1398 O O . LEU A 1 174 ? 5.839 5.804 4.089 1.00 97.38 174 LEU A O 1
ATOM 1402 N N . GLN A 1 175 ? 4.273 6.740 5.371 1.00 97.31 175 GLN A N 1
ATOM 1403 C CA . GLN A 1 175 ? 3.903 7.781 4.406 1.00 97.31 175 GLN A CA 1
ATOM 1404 C C . GLN A 1 175 ? 5.066 8.737 4.113 1.00 97.31 175 GLN A C 1
ATOM 1406 O O . GLN A 1 175 ? 5.225 9.181 2.974 1.00 97.31 175 GLN A O 1
ATOM 1411 N N . TYR A 1 176 ? 5.918 9.018 5.102 1.00 97.00 176 TYR A N 1
ATOM 1412 C CA . TYR A 1 176 ? 7.157 9.756 4.871 1.00 97.00 176 TYR A CA 1
ATOM 1413 C C . TYR A 1 176 ? 8.128 8.971 3.976 1.00 97.00 176 TYR A C 1
ATOM 1415 O O . TYR A 1 176 ? 8.612 9.521 2.989 1.00 97.00 176 TYR A O 1
ATOM 1423 N N . GLN A 1 177 ? 8.347 7.679 4.247 1.00 96.44 177 GLN A N 1
ATOM 1424 C CA . GLN A 1 177 ? 9.186 6.824 3.392 1.00 96.44 177 GLN A CA 1
ATOM 1425 C C . GLN A 1 177 ? 8.646 6.736 1.957 1.00 96.44 177 GLN A C 1
ATOM 1427 O O . GLN A 1 177 ? 9.408 6.828 0.997 1.00 96.44 177 GLN A O 1
ATOM 1432 N N . ILE A 1 178 ? 7.324 6.637 1.803 1.00 97.12 178 ILE A N 1
ATOM 1433 C CA . ILE A 1 178 ? 6.646 6.689 0.506 1.00 97.12 178 ILE A CA 1
ATOM 1434 C C . ILE A 1 178 ? 6.943 8.009 -0.217 1.00 97.12 178 ILE A C 1
ATOM 1436 O O . ILE A 1 178 ? 7.271 8.003 -1.402 1.00 97.12 178 ILE A O 1
ATOM 1440 N N . SER A 1 179 ? 6.864 9.143 0.482 1.00 96.25 179 SER A N 1
ATOM 1441 C CA . SER A 1 179 ? 7.170 10.457 -0.095 1.00 96.25 179 SER A CA 1
ATOM 1442 C C . SER A 1 179 ? 8.617 10.546 -0.589 1.00 96.25 179 SER A C 1
ATOM 1444 O O . SER A 1 179 ? 8.858 10.972 -1.722 1.00 96.25 179 SER A O 1
ATOM 1446 N N . GLU A 1 180 ? 9.581 10.085 0.213 1.00 96.38 180 GLU A N 1
ATOM 1447 C CA . GLU A 1 180 ? 10.993 10.051 -0.182 1.00 96.38 180 GLU A CA 1
ATOM 1448 C C . GLU A 1 180 ? 11.213 9.139 -1.394 1.00 96.38 180 GLU A C 1
ATOM 1450 O O . GLU A 1 180 ? 11.808 9.566 -2.388 1.00 96.38 180 GLU A O 1
ATOM 1455 N N . ARG A 1 181 ? 10.626 7.937 -1.391 1.00 95.69 181 ARG A N 1
ATOM 1456 C CA . ARG A 1 181 ? 10.709 7.019 -2.531 1.00 95.69 181 ARG A CA 1
ATOM 1457 C C . ARG A 1 181 ? 10.087 7.607 -3.799 1.00 95.69 181 ARG A C 1
ATOM 1459 O O . ARG A 1 181 ? 10.636 7.460 -4.891 1.00 95.69 181 ARG A O 1
ATOM 1466 N N . GLY A 1 182 ? 8.979 8.334 -3.671 1.00 95.00 182 GLY A N 1
ATOM 1467 C CA . GLY A 1 182 ? 8.360 9.052 -4.784 1.00 95.00 182 GLY A CA 1
ATOM 1468 C C . GLY A 1 182 ? 9.294 10.099 -5.402 1.00 95.00 182 GLY A C 1
ATOM 1469 O O . GLY A 1 182 ? 9.367 10.222 -6.628 1.00 95.00 182 GLY A O 1
ATOM 1470 N N . LYS A 1 183 ? 10.070 10.820 -4.580 1.00 94.88 183 LYS A N 1
ATOM 1471 C CA . LYS A 1 183 ? 11.088 11.772 -5.0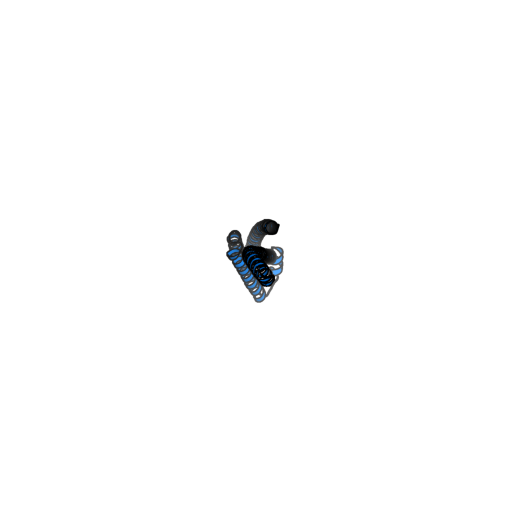62 1.00 94.88 183 LYS A CA 1
ATOM 1472 C C . LYS A 1 183 ? 12.226 11.066 -5.795 1.00 94.88 183 LYS A C 1
ATOM 1474 O O . LYS A 1 183 ? 12.678 11.570 -6.822 1.00 94.88 183 LYS A O 1
ATOM 1479 N N . GLU A 1 184 ? 12.686 9.920 -5.296 1.00 94.06 184 GLU A N 1
ATOM 1480 C CA . GLU A 1 184 ? 13.719 9.114 -5.961 1.00 94.06 184 GLU A CA 1
ATOM 1481 C C . GLU A 1 184 ? 13.266 8.629 -7.336 1.00 94.06 184 GLU A C 1
ATOM 1483 O O . GLU A 1 184 ? 13.994 8.786 -8.315 1.00 94.06 184 GLU A O 1
ATOM 1488 N N . LEU A 1 185 ? 12.048 8.089 -7.427 1.00 93.12 185 LEU A N 1
ATOM 1489 C CA . LEU A 1 185 ? 11.484 7.603 -8.685 1.00 93.12 185 LEU A CA 1
ATOM 1490 C C . LEU A 1 185 ? 11.324 8.723 -9.713 1.00 93.12 185 LEU A C 1
ATOM 1492 O O . LEU A 1 185 ? 11.602 8.512 -10.891 1.00 93.12 185 LEU A O 1
ATOM 1496 N N . ASN A 1 186 ? 10.954 9.931 -9.278 1.00 88.38 186 ASN A N 1
ATOM 1497 C CA . ASN A 1 186 ? 10.887 11.084 -10.172 1.00 88.38 186 ASN A CA 1
ATOM 1498 C C . ASN A 1 186 ? 12.249 11.407 -10.790 1.00 88.38 186 ASN A C 1
ATOM 1500 O O . ASN A 1 186 ? 12.298 11.690 -11.979 1.00 88.38 186 ASN A O 1
ATOM 1504 N N . LYS A 1 187 ? 13.348 11.317 -10.029 1.00 90.69 187 LYS A N 1
ATOM 1505 C CA . LYS A 1 187 ? 14.704 11.572 -10.546 1.00 90.69 187 LYS A CA 1
ATOM 1506 C C . LYS A 1 187 ? 15.156 10.552 -11.592 1.00 90.69 187 LYS A C 1
ATOM 1508 O O . LYS A 1 187 ? 16.015 10.888 -12.386 1.00 90.69 187 LYS A O 1
ATOM 1513 N N . ARG A 1 188 ? 14.602 9.333 -11.606 1.00 85.12 188 ARG A N 1
ATOM 1514 C CA . ARG A 1 188 ? 14.964 8.284 -12.582 1.00 85.12 188 ARG A CA 1
ATOM 1515 C C . ARG A 1 188 ? 14.374 8.507 -13.979 1.00 85.12 188 ARG A C 1
ATOM 1517 O O . ARG A 1 188 ? 14.742 7.792 -14.902 1.00 85.12 188 ARG A O 1
ATOM 1524 N N . LEU A 1 189 ? 13.433 9.442 -14.116 1.00 73.88 189 LEU A N 1
ATOM 1525 C CA . LEU A 1 189 ? 12.792 9.789 -15.389 1.00 73.88 189 LEU A CA 1
ATOM 1526 C C . LEU A 1 189 ? 13.449 10.992 -16.089 1.00 73.88 189 LEU A C 1
ATOM 1528 O O . LEU A 1 189 ? 13.063 11.293 -17.218 1.00 73.88 189 LEU A O 1
ATOM 1532 N N . TRP A 1 190 ? 14.387 11.671 -15.420 1.00 58.84 190 TRP A N 1
ATOM 1533 C CA . TRP A 1 190 ? 15.144 12.823 -15.922 1.00 58.84 190 TRP A CA 1
ATOM 1534 C C . TRP A 1 190 ? 16.609 12.443 -16.120 1.00 58.84 190 TRP A C 1
ATOM 1536 O O . TRP A 1 190 ? 17.213 12.984 -17.071 1.00 58.84 190 TRP A O 1
#

Radius of gyration: 36.77 Å; chains: 1; bounding box: 70×21×123 Å

Sequence (190 aa):
MPKEAYIFLGALVTAFVGFIAARFTSGVQLKIAKDNSEKDIRLQSARLADERLKSEVALERDKLEKLHKVLSIISFENSQTMSYIQSSETDLSDFRKRYIANCDRLHDALAITDLYYPDMSEPIREIFGQANCFWGYQENVIRIDIKTNEQGWQSNLSKVLDAGTEINKRVKSLQYQISERGKELNKRLW